Protein AF-A0ABD4EN85-F1 (afdb_monomer_lite)

Organism: NCBI:txid43659

Secondary structure (DSSP, 8-state):
-------------HHHHTS--PPPGGGHHHHHHHHHHHHHTTGGGTTT--HHHHHH-HHHHHHHHHHHHHHHHHHHHHHHHHHHSSS---HHHHHHHHHHHHHHHHHHTTT-HHHHHHH---PPPPPTTTS-HHHHHHHHHHHHHHSTT-EEEEGGGSSS--SSSEEEE-TT--EEEE----SHHHHHHHHHHHHHHHH--HHHHHHHHHHS-HHHHHHHHHHHHHHHHHHHHHHHHHHSEEE-TTT--EEE--

Sequence (254 aa):
MGKKKKVRLNKVDPNESLKLTALAPDLEETARELYEKACCGSREQWESNSLSNLKESQTSRISFFESAHEGMYAAQEFIVEKVLSNEKLTSSELILYRGISDSIAWQLIGNQLCYARRLYKGHKQPNLHECNFESAIRVATEIRKNTPGSMPLISDLTSFVQVGDILSMSAESKLNIME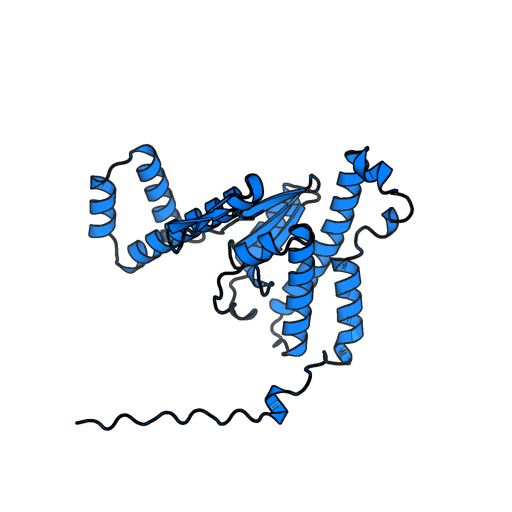LKEGSVNQKITDFLHFYSDSKCDLALKLFVKNEKPNVVKQMYRVIRQVSRLEHVKEVMITGQGSDPDTGEKNFYT

pLDDT: mean 84.78, std 13.05, range [39.75, 98.38]

Structure (mmCIF, N/CA/C/O backbone):
data_AF-A0ABD4EN85-F1
#
_entry.id   AF-A0ABD4EN85-F1
#
loop_
_atom_site.group_PDB
_atom_site.id
_atom_site.type_symbol
_atom_site.label_atom_id
_atom_site.label_alt_id
_atom_site.label_comp_id
_atom_site.label_asym_id
_atom_site.label_entity_id
_atom_site.label_seq_id
_atom_site.pdbx_PDB_ins_code
_atom_site.Cartn_x
_atom_site.Cartn_y
_atom_site.Cartn_z
_atom_site.occupancy
_atom_site.B_iso_or_equiv
_atom_site.auth_seq_id
_atom_site.auth_comp_id
_atom_site.auth_asym_id
_atom_site.auth_atom_id
_atom_site.pdbx_PDB_model_num
ATOM 1 N N . MET A 1 1 ? -38.969 -30.022 19.860 1.00 39.75 1 MET A N 1
ATOM 2 C CA . MET A 1 1 ? -37.618 -30.515 19.496 1.00 39.75 1 MET A CA 1
ATOM 3 C C . MET A 1 1 ? -37.431 -30.412 17.983 1.00 39.75 1 MET A C 1
ATOM 5 O O . MET A 1 1 ? -37.902 -31.274 17.254 1.00 39.75 1 MET A O 1
ATOM 9 N N . GLY A 1 2 ? -36.817 -29.330 17.492 1.00 39.81 2 GLY A N 1
ATOM 10 C CA . GLY A 1 2 ? -36.547 -29.141 16.061 1.00 39.81 2 GLY A CA 1
ATOM 11 C C . GLY A 1 2 ? -35.241 -29.823 15.651 1.00 39.81 2 GLY A C 1
ATOM 12 O O . GLY A 1 2 ? -34.181 -29.494 16.182 1.00 39.81 2 GLY A O 1
ATOM 13 N N . LYS A 1 3 ? -35.303 -30.790 14.728 1.00 41.78 3 LYS A N 1
ATOM 14 C CA . LYS A 1 3 ? -34.121 -31.476 14.184 1.00 41.78 3 LYS A CA 1
ATOM 15 C C . LYS A 1 3 ? -33.278 -30.484 13.370 1.00 41.78 3 LYS A C 1
ATOM 17 O O . LYS A 1 3 ? -33.712 -30.022 12.318 1.00 41.78 3 LYS A O 1
ATOM 22 N N . LYS A 1 4 ? -32.062 -30.173 13.838 1.00 43.75 4 LYS A N 1
ATOM 23 C CA . LYS A 1 4 ? -31.058 -29.414 13.073 1.00 43.75 4 LYS A CA 1
ATOM 24 C C . LYS A 1 4 ? -30.695 -30.194 11.801 1.00 43.75 4 LYS A C 1
ATOM 26 O O . LYS A 1 4 ? -30.163 -31.300 11.887 1.00 43.75 4 LYS A O 1
ATOM 31 N N . LYS A 1 5 ? -30.972 -29.623 10.622 1.00 43.97 5 LYS A N 1
ATOM 32 C CA . LYS A 1 5 ? -30.464 -30.124 9.335 1.00 43.97 5 LYS A CA 1
ATOM 33 C C . LYS A 1 5 ? -28.934 -30.017 9.343 1.00 43.97 5 LYS A C 1
ATOM 35 O O . LYS A 1 5 ? -28.398 -28.917 9.432 1.00 43.97 5 LYS A O 1
ATOM 40 N N . LYS A 1 6 ? -28.234 -31.154 9.257 1.00 46.12 6 LYS A N 1
ATOM 41 C CA . LYS A 1 6 ? -26.792 -31.193 8.974 1.00 46.12 6 LYS A CA 1
ATOM 42 C C . LYS A 1 6 ? -26.567 -30.609 7.577 1.00 46.12 6 LYS A C 1
ATOM 44 O O . LYS A 1 6 ? -27.014 -31.193 6.593 1.00 46.12 6 LYS A O 1
ATOM 49 N N . VAL A 1 7 ? -25.892 -29.465 7.504 1.00 46.19 7 VAL A N 1
ATOM 50 C CA . VAL A 1 7 ? -25.352 -28.917 6.254 1.00 46.19 7 VAL A CA 1
ATOM 51 C C . VAL A 1 7 ? -24.343 -29.940 5.726 1.00 46.19 7 VAL A C 1
ATOM 53 O O . VAL A 1 7 ? -23.376 -30.266 6.415 1.00 46.19 7 VAL A O 1
ATOM 56 N N . ARG A 1 8 ? -24.599 -30.517 4.547 1.00 46.25 8 ARG A N 1
ATOM 57 C CA . ARG A 1 8 ? -23.609 -31.342 3.844 1.00 46.25 8 ARG A CA 1
ATOM 58 C C . ARG A 1 8 ? -22.463 -30.416 3.442 1.00 46.25 8 ARG A C 1
ATOM 60 O O . ARG A 1 8 ? -22.673 -29.513 2.642 1.00 46.25 8 ARG A O 1
ATOM 67 N N . LEU A 1 9 ? -21.278 -30.638 4.005 1.00 53.69 9 LEU A N 1
ATOM 68 C CA . LEU A 1 9 ? -20.036 -30.116 3.442 1.00 53.69 9 LEU A CA 1
ATOM 69 C C . LEU A 1 9 ? -19.934 -30.663 2.014 1.00 53.69 9 LEU A C 1
ATOM 71 O O . LEU A 1 9 ? -19.932 -31.883 1.827 1.00 53.69 9 LEU A O 1
ATOM 75 N N . ASN A 1 10 ? -19.928 -29.775 1.019 1.00 54.72 10 ASN A N 1
ATOM 76 C CA . ASN A 1 10 ? -19.648 -30.161 -0.358 1.00 54.72 10 ASN A CA 1
ATOM 77 C C . ASN A 1 10 ? -18.295 -30.882 -0.367 1.00 54.72 10 ASN A C 1
ATOM 79 O O . ASN A 1 10 ? -17.315 -30.362 0.166 1.00 54.72 10 ASN A O 1
ATOM 83 N N . LYS A 1 11 ? -18.261 -32.106 -0.909 1.00 55.81 11 LYS A N 1
ATOM 84 C CA . LYS A 1 11 ? -17.008 -32.830 -1.136 1.00 55.81 11 LYS A CA 1
ATOM 85 C C . LYS A 1 11 ? -16.168 -31.970 -2.075 1.00 55.81 11 LYS A C 1
ATOM 87 O O . LYS A 1 11 ? -16.555 -31.789 -3.222 1.00 55.81 11 LYS A O 1
ATOM 92 N N . VAL A 1 12 ? -15.074 -31.416 -1.565 1.00 57.03 12 VAL A N 1
ATOM 93 C CA . VAL A 1 12 ? -14.075 -30.729 -2.384 1.00 57.03 12 VAL A CA 1
ATOM 94 C C . VAL A 1 12 ? -13.465 -31.785 -3.301 1.00 57.03 12 VAL A C 1
ATOM 96 O O . VAL A 1 12 ? -12.942 -32.779 -2.797 1.00 57.03 12 VAL A O 1
ATOM 99 N N . ASP A 1 13 ? -13.600 -31.616 -4.617 1.00 75.19 13 ASP A N 1
ATOM 100 C CA . ASP A 1 13 ? -12.936 -32.476 -5.595 1.00 75.19 13 ASP A CA 1
ATOM 101 C C . ASP A 1 13 ? -11.430 -32.165 -5.565 1.00 75.19 13 ASP A C 1
ATOM 103 O O . ASP A 1 13 ? -11.037 -31.041 -5.903 1.00 75.19 13 ASP A O 1
ATOM 107 N N . PRO A 1 14 ? -10.573 -33.123 -5.162 1.00 63.06 14 PRO A N 1
ATOM 108 C CA . PRO A 1 14 ? -9.133 -32.922 -5.134 1.00 63.06 14 PRO A CA 1
ATOM 109 C C . PRO A 1 14 ? -8.588 -32.460 -6.488 1.00 63.06 14 PRO A C 1
ATOM 111 O O . PRO A 1 14 ? -7.729 -31.588 -6.513 1.00 63.06 14 PRO A O 1
ATOM 114 N N . ASN A 1 15 ? -9.128 -32.954 -7.606 1.00 59.72 15 ASN A N 1
ATOM 115 C CA . ASN A 1 15 ? -8.655 -32.601 -8.945 1.00 59.72 15 ASN A CA 1
ATOM 116 C C . ASN A 1 15 ? -9.024 -31.174 -9.363 1.00 59.72 15 ASN A C 1
ATOM 118 O O . ASN A 1 15 ? -8.286 -30.566 -10.133 1.00 59.72 15 ASN A O 1
ATOM 122 N N . GLU A 1 16 ? -10.129 -30.616 -8.867 1.00 60.84 16 GLU A N 1
ATOM 123 C CA . GLU A 1 16 ? -10.423 -29.191 -9.061 1.00 60.84 16 GLU A CA 1
ATOM 124 C C . GLU A 1 16 ? -9.601 -28.320 -8.109 1.00 60.84 16 GLU A C 1
ATOM 126 O O . GLU A 1 16 ? -9.087 -27.285 -8.519 1.00 60.84 16 GLU A O 1
ATOM 131 N N . SER A 1 17 ? -9.418 -28.757 -6.859 1.00 51.66 17 SER A N 1
ATOM 132 C CA . SER A 1 17 ? -8.675 -27.995 -5.843 1.00 51.66 17 SER A CA 1
ATOM 133 C C . SER A 1 17 ? -7.152 -27.985 -6.035 1.00 51.66 17 SER A C 1
ATOM 135 O O . SER A 1 17 ? -6.480 -27.115 -5.488 1.00 51.66 17 SER A O 1
ATOM 137 N N . LEU A 1 18 ? -6.612 -28.947 -6.793 1.00 54.16 18 LEU A N 1
ATOM 138 C CA . LEU A 1 18 ? -5.178 -29.125 -7.052 1.00 54.16 18 LEU A CA 1
ATOM 139 C C . LEU A 1 18 ? -4.777 -28.784 -8.493 1.00 54.16 18 LEU A C 1
ATOM 141 O O . LEU A 1 18 ? -3.609 -28.947 -8.852 1.00 54.16 18 LEU A O 1
ATOM 145 N N . LYS A 1 19 ? -5.709 -28.314 -9.335 1.00 58.09 19 LYS A N 1
ATOM 146 C CA . LYS A 1 19 ? -5.330 -27.728 -10.624 1.00 58.09 19 LYS A CA 1
ATOM 147 C C . LYS A 1 19 ? -4.456 -26.513 -10.339 1.00 58.09 19 LYS A C 1
ATOM 149 O O . LYS A 1 19 ? -4.908 -25.559 -9.715 1.00 58.09 19 LYS A O 1
ATOM 154 N N . LEU A 1 20 ? -3.210 -26.559 -10.811 1.00 50.75 20 LEU A N 1
ATOM 155 C CA . LEU A 1 20 ? -2.357 -25.382 -10.911 1.00 50.75 20 LEU A CA 1
ATOM 156 C C . LEU A 1 20 ? -3.127 -24.327 -11.705 1.00 50.75 20 LEU A C 1
ATOM 158 O O . LEU A 1 20 ? -3.310 -24.459 -12.916 1.00 50.75 20 LEU A O 1
ATOM 162 N N . THR A 1 21 ? -3.611 -23.302 -11.012 1.00 58.25 21 THR A N 1
ATOM 163 C CA . THR A 1 21 ? -4.137 -22.088 -11.622 1.00 58.25 21 THR A CA 1
ATOM 164 C C . THR A 1 21 ? -2.945 -21.340 -12.202 1.00 58.25 21 THR A C 1
ATOM 166 O O . THR A 1 21 ? -2.378 -20.443 -11.584 1.00 58.25 21 THR A O 1
ATOM 169 N N . ALA A 1 22 ? -2.502 -21.767 -13.383 1.00 67.62 22 ALA A N 1
ATOM 170 C CA . ALA A 1 22 ? -1.714 -20.894 -14.230 1.00 67.62 22 ALA A CA 1
ATOM 171 C C . ALA A 1 22 ? -2.570 -19.663 -14.554 1.00 67.62 22 ALA A C 1
ATOM 173 O O . ALA A 1 22 ? -3.795 -19.770 -14.690 1.00 67.62 22 ALA A O 1
ATOM 174 N N . LEU A 1 23 ? -1.930 -18.498 -14.655 1.00 80.88 23 LEU A N 1
ATOM 175 C CA . LEU A 1 23 ? -2.597 -17.327 -15.212 1.00 80.88 23 LEU A CA 1
ATOM 176 C C . LEU A 1 23 ? -3.116 -17.674 -16.610 1.00 80.88 23 LEU A C 1
ATOM 178 O O . LEU A 1 23 ? -2.521 -18.487 -17.323 1.00 80.88 23 LEU A O 1
ATOM 182 N N . ALA A 1 24 ? -4.252 -17.086 -16.975 1.00 87.31 24 ALA A N 1
ATOM 183 C CA . ALA A 1 24 ? -4.818 -17.302 -18.295 1.00 87.31 24 ALA A CA 1
ATOM 184 C C . ALA A 1 24 ? -3.802 -16.815 -19.357 1.00 87.31 24 ALA A C 1
ATOM 186 O O . ALA A 1 24 ? -3.216 -15.749 -19.155 1.00 87.31 24 ALA A O 1
ATOM 187 N N . PRO A 1 25 ? -3.522 -17.585 -20.431 1.00 88.00 25 PRO A N 1
ATOM 188 C CA . PRO A 1 25 ? -2.450 -17.250 -21.377 1.00 88.00 25 PRO A CA 1
ATOM 189 C C . PRO A 1 25 ? -2.606 -15.877 -22.043 1.00 88.00 25 PRO A C 1
ATOM 191 O O . PRO A 1 25 ? -1.622 -15.215 -22.350 1.00 88.00 25 PRO A O 1
ATOM 194 N N . ASP A 1 26 ? -3.844 -15.430 -22.228 1.00 91.50 26 ASP A N 1
ATOM 195 C CA . ASP A 1 26 ? -4.206 -14.112 -22.748 1.00 91.50 26 ASP A CA 1
ATOM 196 C C . ASP A 1 26 ? -3.778 -12.951 -21.836 1.00 91.50 26 ASP A C 1
ATOM 198 O O . ASP A 1 26 ? -3.636 -11.827 -22.308 1.00 91.50 26 ASP A O 1
ATOM 202 N N . LEU A 1 27 ? -3.494 -13.213 -20.555 1.00 93.31 27 LEU A N 1
ATOM 203 C CA . LEU A 1 27 ? -2.982 -12.213 -19.617 1.00 93.31 27 LEU A CA 1
ATOM 204 C C . LEU A 1 27 ? -1.456 -12.082 -19.632 1.00 93.31 27 LEU A C 1
ATOM 206 O O . LEU A 1 27 ? -0.933 -11.249 -18.896 1.00 93.31 27 LEU A O 1
ATOM 210 N N . GLU A 1 28 ? -0.715 -12.879 -20.408 1.00 93.44 28 GLU A N 1
ATOM 211 C CA . GLU A 1 28 ? 0.755 -12.861 -20.364 1.00 93.44 28 GLU A CA 1
ATOM 212 C C . GLU A 1 28 ? 1.334 -11.488 -20.738 1.00 93.44 28 GLU A C 1
ATOM 214 O O . GLU A 1 28 ? 2.244 -10.992 -20.070 1.00 93.44 28 GLU A O 1
ATOM 219 N N . GLU A 1 29 ? 0.786 -10.847 -21.771 1.00 95.81 29 GLU A N 1
ATOM 220 C CA . GLU A 1 29 ? 1.222 -9.515 -22.198 1.00 95.81 29 GLU A CA 1
ATOM 221 C C . GLU A 1 29 ? 0.935 -8.465 -21.119 1.00 95.81 29 GLU A C 1
ATOM 223 O O . GLU A 1 29 ? 1.833 -7.718 -20.728 1.00 95.81 29 GLU A O 1
ATOM 228 N N . THR A 1 30 ? -0.274 -8.478 -20.552 1.00 96.19 30 THR A N 1
ATOM 229 C CA . THR A 1 30 ? -0.651 -7.599 -19.436 1.00 96.19 30 THR A CA 1
ATOM 230 C C . THR A 1 30 ? 0.217 -7.840 -18.202 1.00 96.19 30 THR A C 1
ATOM 232 O O . THR A 1 30 ? 0.638 -6.893 -17.543 1.00 96.19 30 THR A O 1
ATOM 235 N N . ALA A 1 31 ? 0.519 -9.099 -17.883 1.00 95.88 31 ALA A N 1
ATOM 236 C CA . ALA A 1 31 ? 1.374 -9.451 -16.758 1.00 95.88 31 ALA A CA 1
ATOM 237 C C . ALA A 1 31 ? 2.798 -8.921 -16.953 1.00 95.88 31 ALA A C 1
ATOM 239 O O . ALA A 1 31 ? 3.381 -8.376 -16.015 1.00 95.88 31 ALA A O 1
ATOM 240 N N . ARG A 1 32 ? 3.337 -9.032 -18.173 1.00 96.38 32 ARG A N 1
ATOM 241 C CA . ARG A 1 32 ? 4.642 -8.471 -18.529 1.00 96.38 32 ARG A CA 1
ATOM 242 C C . ARG A 1 32 ? 4.640 -6.952 -18.404 1.00 96.38 32 ARG A C 1
ATOM 244 O O . ARG A 1 32 ? 5.538 -6.410 -17.773 1.00 96.38 32 ARG A O 1
ATOM 251 N N . GLU A 1 33 ? 3.629 -6.275 -18.940 1.00 97.19 33 GLU A N 1
ATOM 252 C CA . GLU A 1 33 ? 3.530 -4.816 -18.857 1.00 97.19 33 GLU A CA 1
ATOM 253 C C . GLU A 1 33 ? 3.430 -4.327 -17.404 1.00 97.19 33 GLU A C 1
ATOM 255 O O . GLU A 1 33 ? 4.133 -3.399 -17.001 1.00 97.19 33 GLU A O 1
ATOM 260 N N . LEU A 1 34 ? 2.596 -4.971 -16.585 1.00 97.81 34 LEU A N 1
ATOM 261 C CA . LEU A 1 34 ? 2.460 -4.626 -15.172 1.00 97.81 34 LEU A CA 1
ATOM 262 C C . LEU A 1 34 ? 3.740 -4.892 -14.382 1.00 97.81 34 LEU A C 1
ATOM 264 O O . LEU A 1 34 ? 4.102 -4.079 -13.535 1.00 97.81 34 LEU A O 1
ATOM 268 N N . TYR A 1 35 ? 4.438 -5.995 -14.663 1.00 96.38 35 TYR A N 1
ATOM 269 C CA . TYR A 1 35 ? 5.740 -6.283 -14.064 1.00 96.38 35 TYR A CA 1
ATOM 270 C C . TYR A 1 35 ? 6.769 -5.204 -14.416 1.00 96.38 35 TYR A C 1
ATOM 272 O O . TYR A 1 35 ? 7.453 -4.690 -13.533 1.00 96.38 35 TYR A O 1
ATOM 280 N N . GLU A 1 36 ? 6.844 -4.832 -15.692 1.00 96.31 36 GLU A N 1
ATOM 281 C CA . GLU A 1 36 ? 7.732 -3.783 -16.189 1.00 96.31 36 GLU A CA 1
ATOM 282 C C . GLU A 1 36 ? 7.490 -2.457 -15.460 1.00 96.31 36 GLU A C 1
ATOM 284 O O . GLU A 1 36 ? 8.424 -1.856 -14.929 1.00 96.31 36 GLU A O 1
ATOM 289 N N . LYS A 1 37 ? 6.227 -2.037 -15.332 1.00 96.81 37 LYS A N 1
ATOM 290 C CA . LYS A 1 37 ? 5.873 -0.836 -14.566 1.00 96.81 37 LYS A CA 1
ATOM 291 C C . LYS A 1 37 ? 6.249 -0.980 -13.083 1.00 96.81 37 LYS A C 1
ATOM 293 O O . LYS A 1 37 ? 6.982 -0.151 -12.549 1.00 96.81 37 LYS A O 1
ATOM 298 N N . ALA A 1 38 ? 5.800 -2.048 -12.424 1.00 96.81 38 ALA A N 1
ATOM 299 C CA . ALA A 1 38 ? 5.923 -2.218 -10.974 1.00 96.81 38 ALA A CA 1
ATOM 300 C C . ALA A 1 38 ? 7.356 -2.465 -10.474 1.00 96.81 38 ALA A C 1
ATOM 302 O O . ALA A 1 38 ? 7.661 -2.156 -9.322 1.00 96.81 38 ALA A O 1
ATOM 303 N N . CYS A 1 39 ? 8.225 -3.044 -11.303 1.00 94.00 39 CYS A N 1
ATOM 304 C CA . CYS A 1 39 ? 9.555 -3.499 -10.889 1.00 94.00 39 CYS A CA 1
ATOM 305 C C . CYS A 1 39 ? 10.694 -2.808 -11.646 1.00 94.00 39 CYS A C 1
ATOM 307 O O . CYS A 1 39 ? 11.846 -2.899 -11.222 1.00 94.00 39 CYS A O 1
ATOM 309 N N . CYS A 1 40 ? 10.419 -2.162 -12.782 1.00 93.75 40 CYS A N 1
ATOM 310 C CA . CYS A 1 40 ? 11.457 -1.643 -13.675 1.00 93.75 40 CYS A CA 1
ATOM 311 C C . CYS A 1 40 ? 11.355 -0.136 -13.942 1.00 93.75 40 CYS A C 1
ATOM 313 O O . CYS A 1 40 ? 12.036 0.359 -14.837 1.00 93.75 40 CYS A O 1
ATOM 315 N N . GLY A 1 41 ? 10.590 0.617 -13.142 1.00 93.31 41 GLY A N 1
ATOM 316 C CA . GLY A 1 41 ? 10.450 2.072 -13.303 1.00 93.31 41 GLY A CA 1
ATOM 317 C C . GLY A 1 41 ? 11.776 2.850 -13.288 1.00 93.31 41 GLY A C 1
ATOM 318 O O . GLY A 1 41 ? 11.912 3.853 -13.978 1.00 93.31 41 GLY A O 1
ATOM 319 N N . SER A 1 42 ? 12.799 2.363 -12.575 1.00 93.00 42 SER A N 1
ATOM 320 C CA . SER A 1 42 ? 14.132 2.985 -12.521 1.00 93.00 42 SER A CA 1
ATOM 321 C C . SER A 1 42 ? 15.149 2.414 -13.520 1.00 93.00 42 SER A C 1
ATOM 323 O O . SER A 1 42 ? 16.345 2.671 -13.375 1.00 93.00 42 SER A O 1
ATOM 325 N N . ARG A 1 43 ? 14.713 1.639 -14.527 1.00 93.25 43 ARG A N 1
ATOM 326 C CA . ARG A 1 43 ? 15.604 0.890 -15.434 1.00 93.25 43 ARG A CA 1
ATOM 327 C C . ARG A 1 43 ? 16.684 1.734 -16.098 1.00 93.25 43 ARG A C 1
ATOM 329 O O . ARG A 1 43 ? 17.834 1.307 -16.148 1.00 93.25 43 ARG A O 1
ATOM 336 N N . GLU A 1 44 ? 16.340 2.929 -16.568 1.00 90.94 44 GLU A N 1
ATOM 337 C CA . GLU A 1 44 ? 17.288 3.844 -17.227 1.00 90.94 44 GLU A CA 1
ATOM 338 C C . GLU A 1 44 ? 18.465 4.235 -16.321 1.00 90.94 44 GLU A C 1
ATOM 340 O O . GLU A 1 44 ? 19.529 4.639 -16.787 1.00 90.94 44 GLU A O 1
ATOM 345 N N . GLN A 1 45 ? 18.289 4.088 -15.010 1.00 89.00 45 GLN A N 1
ATOM 346 C CA . GLN A 1 45 ? 19.279 4.446 -14.014 1.00 89.00 45 GLN A CA 1
ATOM 347 C C . GLN A 1 45 ? 20.115 3.257 -13.526 1.00 89.00 45 GLN A C 1
ATOM 349 O O . GLN A 1 45 ? 21.035 3.455 -12.737 1.00 89.00 45 GLN A O 1
ATOM 354 N N . TRP A 1 46 ? 19.816 2.024 -13.947 1.00 88.62 46 TRP A N 1
ATOM 355 C CA . TRP A 1 46 ? 20.502 0.828 -13.442 1.00 88.62 46 TRP A CA 1
ATOM 356 C C . TRP A 1 46 ? 21.964 0.751 -13.878 1.00 88.62 46 TRP A C 1
ATOM 358 O O . TRP A 1 46 ? 22.813 0.343 -13.091 1.00 88.62 46 TRP A O 1
ATOM 368 N N . GLU A 1 47 ? 22.270 1.160 -15.110 1.00 84.38 47 GLU A N 1
ATOM 369 C CA . GLU A 1 47 ? 23.641 1.135 -15.636 1.00 84.38 47 GLU A CA 1
ATOM 370 C C . GLU A 1 47 ? 24.494 2.291 -15.098 1.00 84.38 47 GLU A C 1
ATOM 372 O O . GLU A 1 47 ? 25.701 2.145 -14.904 1.00 84.38 47 GLU A O 1
ATOM 377 N N . SER A 1 48 ? 23.870 3.442 -14.834 1.00 77.62 48 SER A N 1
ATOM 378 C CA . SER A 1 48 ? 24.551 4.664 -14.393 1.00 77.62 48 SER A CA 1
ATOM 379 C C . SER A 1 48 ? 24.727 4.749 -12.873 1.00 77.62 48 SER A C 1
ATOM 381 O O . SER A 1 48 ? 25.655 5.408 -12.394 1.00 77.62 48 SER A O 1
ATOM 383 N N . ASN A 1 49 ? 23.891 4.056 -12.096 1.00 77.62 49 ASN A N 1
ATOM 384 C CA . ASN A 1 49 ? 24.007 4.003 -10.644 1.00 77.62 49 ASN A CA 1
ATOM 385 C C . ASN A 1 49 ? 24.734 2.742 -10.178 1.00 77.62 49 ASN A C 1
ATOM 387 O O . ASN A 1 49 ? 24.144 1.678 -9.994 1.00 77.62 49 ASN A O 1
ATOM 391 N N . SER A 1 50 ? 26.021 2.887 -9.864 1.00 80.12 50 SER A N 1
ATOM 392 C CA . SER A 1 50 ? 26.698 1.888 -9.043 1.00 80.12 50 SER A CA 1
ATOM 393 C C . SER A 1 50 ? 26.097 1.856 -7.629 1.00 80.12 50 SER A C 1
ATOM 395 O O . SER A 1 50 ? 25.639 2.865 -7.086 1.00 80.12 50 SER A O 1
ATOM 397 N N . LEU A 1 51 ? 26.171 0.696 -6.974 1.00 78.44 51 LEU A N 1
ATOM 398 C CA . LEU A 1 51 ? 25.783 0.551 -5.565 1.00 78.44 51 LEU A CA 1
ATOM 399 C C . LEU A 1 51 ? 26.534 1.523 -4.639 1.00 78.44 51 LEU A C 1
ATOM 401 O O . LEU A 1 51 ? 25.983 1.933 -3.620 1.00 78.44 51 LEU A O 1
ATOM 405 N N . SER A 1 52 ? 27.777 1.892 -4.966 1.00 79.06 52 SER A N 1
ATOM 406 C CA . SER A 1 52 ? 28.530 2.906 -4.218 1.00 79.06 52 SER A CA 1
ATOM 407 C C . SER A 1 52 ? 27.928 4.302 -4.389 1.00 79.06 52 SER A C 1
ATOM 409 O O . SER A 1 52 ? 27.701 4.980 -3.390 1.00 79.06 52 SER A O 1
ATOM 411 N N . ASN A 1 53 ? 27.552 4.686 -5.613 1.00 82.25 53 ASN A N 1
ATOM 412 C CA . ASN A 1 53 ? 26.903 5.969 -5.892 1.00 82.25 53 ASN A CA 1
ATOM 413 C C . ASN A 1 53 ? 25.577 6.101 -5.122 1.00 82.25 53 ASN A C 1
ATOM 415 O O . ASN A 1 53 ? 25.362 7.093 -4.434 1.00 82.25 53 ASN A O 1
ATOM 419 N N . LEU A 1 54 ? 24.732 5.065 -5.113 1.00 84.25 54 LEU A N 1
ATOM 420 C CA . LEU A 1 54 ? 23.491 5.077 -4.323 1.00 84.25 54 LEU A CA 1
ATOM 421 C C . LEU A 1 54 ? 23.742 5.129 -2.804 1.00 84.25 54 LEU A C 1
ATOM 423 O O . LEU A 1 54 ? 22.925 5.644 -2.043 1.00 84.25 54 LEU A O 1
ATOM 427 N N . LYS A 1 55 ? 24.861 4.600 -2.307 1.00 82.06 55 LYS A N 1
ATOM 428 C CA . LYS A 1 55 ? 25.182 4.698 -0.873 1.00 82.06 55 LYS A CA 1
ATOM 429 C C . LYS A 1 55 ? 25.634 6.102 -0.482 1.00 82.06 55 LYS A C 1
ATOM 431 O O . LYS A 1 55 ? 25.258 6.578 0.590 1.00 82.06 55 LYS A O 1
ATOM 436 N N . GLU A 1 56 ? 26.400 6.752 -1.344 1.00 85.19 56 GLU A N 1
ATOM 437 C CA . GLU A 1 56 ? 27.087 8.009 -1.042 1.00 85.19 56 GLU A CA 1
ATOM 438 C C . GLU A 1 56 ? 26.267 9.245 -1.439 1.00 85.19 56 GLU A C 1
ATOM 440 O O . GLU A 1 56 ? 26.271 10.245 -0.722 1.00 85.19 56 GLU A O 1
ATOM 445 N N . SER A 1 57 ? 25.506 9.173 -2.533 1.00 89.25 57 SER A N 1
ATOM 446 C CA . SER A 1 57 ? 24.736 10.292 -3.079 1.00 89.25 57 SER A CA 1
ATOM 447 C C . SER A 1 57 ? 23.259 10.199 -2.707 1.00 89.25 57 SER A C 1
ATOM 449 O O . SER A 1 57 ? 22.504 9.369 -3.219 1.00 89.25 57 SER A O 1
ATOM 451 N N . GLN A 1 58 ? 22.812 11.111 -1.842 1.00 89.19 58 GLN A N 1
ATOM 452 C CA . GLN A 1 58 ? 21.393 11.250 -1.515 1.00 89.19 58 GLN A CA 1
ATOM 453 C C . GLN A 1 58 ? 20.555 11.617 -2.746 1.00 89.19 58 GLN A C 1
ATOM 455 O O . GLN A 1 58 ? 19.473 11.065 -2.920 1.00 89.19 58 GLN A O 1
ATOM 460 N N . THR A 1 59 ? 21.061 12.489 -3.617 1.00 90.75 59 THR A N 1
ATOM 461 C CA . THR A 1 59 ? 20.366 12.902 -4.844 1.00 90.75 59 THR A CA 1
ATOM 462 C C . THR A 1 59 ? 20.147 11.722 -5.788 1.00 90.75 59 THR A C 1
ATOM 464 O O . THR A 1 59 ? 19.044 11.548 -6.301 1.00 90.75 59 THR A O 1
ATOM 467 N N . SER A 1 60 ? 21.164 10.867 -5.964 1.00 89.25 60 SER A N 1
ATOM 468 C CA . SER A 1 60 ? 21.055 9.666 -6.803 1.00 89.25 60 SER A CA 1
ATOM 469 C C . SER A 1 60 ? 20.018 8.691 -6.241 1.00 89.25 60 SER A C 1
ATOM 471 O O . SER A 1 60 ? 19.228 8.136 -6.999 1.00 89.25 60 SER A O 1
ATOM 473 N N . ARG A 1 61 ? 19.960 8.522 -4.908 1.00 90.31 61 ARG A N 1
ATOM 474 C CA . ARG A 1 61 ? 18.914 7.706 -4.264 1.00 90.31 61 ARG A CA 1
ATOM 475 C C . ARG A 1 61 ? 17.520 8.252 -4.500 1.00 90.31 61 ARG A C 1
ATOM 477 O O . ARG A 1 61 ? 16.639 7.485 -4.865 1.00 90.31 61 ARG A O 1
ATOM 484 N N . ILE A 1 62 ? 17.325 9.547 -4.261 1.00 92.06 62 ILE A N 1
ATOM 485 C CA . ILE A 1 62 ? 16.017 10.187 -4.412 1.00 92.06 62 ILE A CA 1
ATOM 486 C C . ILE A 1 62 ? 15.533 10.002 -5.848 1.00 92.06 62 ILE A C 1
ATOM 488 O O . ILE A 1 62 ? 14.452 9.462 -6.043 1.00 92.06 62 ILE A O 1
ATOM 492 N N . SER A 1 63 ? 16.369 10.315 -6.840 1.00 92.56 63 SER A N 1
ATOM 493 C CA . SER A 1 63 ? 16.009 10.154 -8.253 1.00 92.56 63 SER A CA 1
ATOM 494 C C . SER A 1 63 ? 15.707 8.698 -8.642 1.00 92.56 63 SER A C 1
ATOM 496 O O . SER A 1 63 ? 14.786 8.437 -9.423 1.00 92.56 63 SER A O 1
ATOM 498 N N . PHE A 1 64 ? 16.439 7.737 -8.067 1.00 93.19 64 PHE A N 1
ATOM 499 C CA . PHE A 1 64 ? 16.180 6.310 -8.261 1.00 93.19 64 PHE A CA 1
ATOM 500 C C . PHE A 1 64 ? 14.820 5.893 -7.709 1.00 93.19 64 PHE A C 1
ATOM 502 O O . PHE A 1 64 ? 14.048 5.235 -8.410 1.00 93.19 64 PHE A O 1
ATOM 509 N N . PHE A 1 65 ? 14.514 6.284 -6.470 1.00 93.56 65 PHE A N 1
ATOM 510 C CA . PHE A 1 65 ? 13.232 5.964 -5.853 1.00 93.56 65 PHE A CA 1
ATOM 511 C C . PHE A 1 65 ? 12.077 6.687 -6.531 1.00 93.56 65 PHE A C 1
ATOM 513 O O . PHE A 1 65 ? 11.054 6.058 -6.751 1.00 93.56 65 PHE A O 1
ATOM 520 N N . GLU A 1 66 ? 12.243 7.948 -6.931 1.00 94.88 66 GLU A N 1
ATOM 521 C CA . GLU A 1 66 ? 11.256 8.675 -7.735 1.00 94.88 66 GLU A CA 1
ATOM 522 C C . GLU A 1 66 ? 10.895 7.884 -8.992 1.00 94.88 66 GLU A C 1
ATOM 524 O O . GLU A 1 66 ? 9.734 7.537 -9.182 1.00 94.88 66 GLU A O 1
ATOM 529 N N . SER A 1 67 ? 11.888 7.493 -9.793 1.00 95.19 67 SER A N 1
ATOM 530 C CA . SER A 1 67 ? 11.655 6.746 -11.037 1.00 95.19 67 SER A CA 1
ATOM 531 C C . SER A 1 67 ? 10.996 5.382 -10.786 1.00 95.19 67 SER A C 1
ATOM 533 O O . SER A 1 67 ? 10.087 4.971 -11.507 1.00 95.19 67 SER A O 1
ATOM 535 N N . ALA A 1 68 ? 11.416 4.672 -9.734 1.00 96.00 68 ALA A N 1
ATOM 536 C CA . ALA A 1 68 ? 10.796 3.406 -9.348 1.00 96.00 68 ALA A CA 1
ATOM 537 C C . ALA A 1 68 ? 9.333 3.595 -8.907 1.00 96.00 68 ALA A C 1
ATOM 539 O O . ALA A 1 68 ? 8.453 2.859 -9.352 1.00 96.00 68 ALA A O 1
ATOM 540 N N . HIS A 1 69 ? 9.068 4.594 -8.065 1.00 97.25 69 HIS A N 1
ATOM 541 C CA . HIS A 1 69 ? 7.741 4.913 -7.544 1.00 97.25 69 HIS A CA 1
ATOM 542 C C . HIS A 1 69 ? 6.776 5.348 -8.647 1.00 97.25 69 HIS A C 1
ATOM 544 O O . HIS A 1 69 ? 5.612 4.962 -8.610 1.00 97.25 69 HIS A O 1
ATOM 550 N N . GLU A 1 70 ? 7.254 6.077 -9.654 1.00 96.44 70 GLU A N 1
ATOM 551 C CA . GLU A 1 70 ? 6.466 6.444 -10.832 1.00 96.44 70 GLU A CA 1
ATOM 552 C C . GLU A 1 70 ? 5.959 5.206 -11.587 1.00 96.44 70 GLU A C 1
ATOM 554 O O . GLU A 1 70 ? 4.767 5.097 -11.880 1.00 96.44 70 GLU A O 1
ATOM 559 N N . GLY A 1 71 ? 6.835 4.224 -11.826 1.00 97.38 71 GLY A N 1
ATOM 560 C CA . GLY A 1 71 ? 6.443 2.951 -12.434 1.00 97.38 71 GLY A CA 1
ATOM 561 C C . GLY A 1 71 ? 5.450 2.161 -11.572 1.00 97.38 71 GLY A C 1
ATOM 562 O O . GLY A 1 71 ? 4.425 1.685 -12.068 1.00 97.38 71 GLY A O 1
ATOM 563 N N . MET A 1 72 ? 5.705 2.065 -10.264 1.00 98.19 72 MET A N 1
ATOM 564 C CA . MET A 1 72 ? 4.800 1.402 -9.317 1.00 98.19 72 MET A CA 1
ATOM 565 C C . MET A 1 72 ? 3.414 2.057 -9.284 1.00 98.19 72 MET A C 1
ATOM 567 O O . MET A 1 72 ? 2.401 1.354 -9.262 1.00 98.19 72 MET A O 1
ATOM 571 N N . TYR A 1 73 ? 3.356 3.389 -9.312 1.00 97.44 73 TYR A N 1
ATOM 572 C CA . TYR A 1 73 ? 2.098 4.126 -9.315 1.00 97.44 73 TYR A CA 1
ATOM 573 C C . TYR A 1 73 ? 1.332 3.899 -10.617 1.00 97.44 73 TYR A C 1
ATOM 575 O O . TYR A 1 73 ? 0.146 3.591 -10.564 1.00 97.44 73 TYR A O 1
ATOM 583 N N . ALA A 1 74 ? 2.013 3.926 -11.767 1.00 97.50 74 ALA A N 1
ATOM 584 C CA . ALA A 1 74 ? 1.397 3.628 -13.058 1.00 97.50 74 ALA A CA 1
ATOM 585 C C . ALA A 1 74 ? 0.816 2.199 -13.122 1.00 97.50 74 ALA A C 1
ATOM 587 O O . ALA A 1 74 ? -0.249 1.982 -13.700 1.00 97.50 74 ALA A O 1
ATOM 588 N N . ALA A 1 75 ? 1.480 1.214 -12.502 1.00 98.31 75 ALA A N 1
ATOM 589 C CA . ALA A 1 75 ? 0.934 -0.139 -12.369 1.00 98.31 75 ALA A CA 1
ATOM 590 C C . ALA A 1 75 ? -0.336 -0.166 -11.501 1.00 98.31 75 ALA A C 1
ATOM 592 O O . ALA A 1 75 ? -1.314 -0.825 -11.854 1.00 98.31 75 ALA A O 1
ATOM 593 N N . GLN A 1 76 ? -0.343 0.565 -10.380 1.00 97.00 76 GLN A N 1
ATOM 594 C CA . GLN A 1 76 ? -1.532 0.697 -9.540 1.00 97.00 76 GLN A CA 1
ATOM 595 C C . GLN A 1 76 ? -2.681 1.397 -10.275 1.00 97.00 76 GLN A C 1
ATOM 597 O O . GLN A 1 76 ? -3.810 0.933 -10.166 1.00 97.00 76 GLN A O 1
ATOM 602 N N . GLU A 1 77 ? -2.420 2.480 -11.010 1.00 96.06 77 GLU A N 1
ATOM 603 C CA . GLU A 1 77 ? -3.448 3.202 -11.774 1.00 96.06 77 GLU A CA 1
ATOM 604 C C . GLU A 1 77 ? -4.132 2.285 -12.787 1.00 96.06 77 GLU A C 1
ATOM 606 O O . GLU A 1 77 ? -5.360 2.236 -12.827 1.00 96.06 77 GLU A O 1
ATOM 611 N N . PHE A 1 78 ? -3.355 1.477 -13.514 1.00 96.69 78 PHE A N 1
ATOM 612 C CA . PHE A 1 78 ? -3.901 0.466 -14.419 1.00 96.69 78 PHE A CA 1
ATOM 613 C C . PHE A 1 78 ? -4.817 -0.526 -13.686 1.00 96.69 78 PHE A C 1
ATOM 615 O O . PHE A 1 78 ? -5.926 -0.816 -14.136 1.00 96.69 78 PHE A O 1
ATOM 622 N N . ILE A 1 79 ? -4.370 -1.055 -12.541 1.00 95.38 79 ILE A N 1
ATOM 623 C CA . ILE A 1 79 ? -5.160 -2.009 -11.748 1.00 95.38 79 ILE A CA 1
ATOM 624 C C . ILE A 1 79 ? -6.450 -1.354 -11.251 1.00 95.38 79 ILE A C 1
ATOM 626 O O . ILE A 1 79 ? -7.519 -1.954 -11.340 1.00 95.38 79 ILE A O 1
ATOM 630 N N . VAL A 1 80 ? -6.362 -0.124 -10.748 1.00 94.06 80 VAL A N 1
ATOM 631 C CA . VAL A 1 80 ? -7.507 0.652 -10.269 1.00 94.06 80 VAL A CA 1
ATOM 632 C C . VAL A 1 80 ? -8.516 0.882 -11.390 1.00 94.06 80 VAL A C 1
ATOM 634 O O . VAL A 1 80 ? -9.704 0.660 -11.176 1.00 94.06 80 VAL A O 1
ATOM 637 N N . GLU A 1 81 ? -8.067 1.265 -12.584 1.00 93.62 81 GLU A N 1
ATOM 638 C CA . GLU A 1 81 ? -8.941 1.451 -13.745 1.00 93.62 81 GLU A CA 1
ATOM 639 C C . GLU A 1 81 ? -9.689 0.158 -14.094 1.00 93.62 81 GLU A C 1
ATOM 641 O O . GLU A 1 81 ? -10.904 0.172 -14.293 1.00 93.62 81 GLU A O 1
ATOM 646 N N . LYS A 1 82 ? -8.990 -0.984 -14.091 1.00 92.69 82 LYS A N 1
ATOM 647 C CA . LYS A 1 82 ? -9.605 -2.295 -14.339 1.00 92.69 82 LYS A CA 1
ATOM 648 C C . LYS A 1 82 ? -10.603 -2.690 -13.257 1.00 92.69 82 LYS A C 1
ATOM 650 O O . LYS A 1 82 ? -11.670 -3.204 -13.582 1.00 92.69 82 LYS A O 1
ATOM 655 N N . VAL A 1 83 ? -10.292 -2.426 -11.992 1.00 89.62 83 VAL A N 1
ATOM 656 C CA . VAL A 1 83 ? -11.184 -2.709 -10.858 1.00 89.62 83 VAL A CA 1
ATOM 657 C C . VAL A 1 83 ? -12.433 -1.824 -10.877 1.00 89.62 83 VAL A C 1
ATOM 659 O O . VAL A 1 83 ? -13.514 -2.306 -10.558 1.00 89.62 83 VAL A O 1
ATOM 662 N N . LEU A 1 84 ? -12.300 -0.553 -11.263 1.00 88.81 84 LEU A N 1
ATOM 663 C CA . LEU A 1 84 ? -13.421 0.384 -11.375 1.00 88.81 84 LEU A CA 1
ATOM 664 C C . LEU A 1 84 ? -14.236 0.216 -12.661 1.00 88.81 84 LEU A C 1
ATOM 666 O O . LEU A 1 84 ? -15.316 0.799 -12.783 1.00 88.81 84 LEU A O 1
ATOM 670 N N . SER A 1 85 ? -13.734 -0.547 -13.630 1.00 86.88 85 SER A N 1
ATOM 671 C CA . SER A 1 85 ? -14.499 -0.861 -14.829 1.00 86.88 85 SER A CA 1
ATOM 672 C C . SER A 1 85 ? -15.771 -1.639 -14.461 1.00 86.88 85 SER A C 1
ATOM 674 O O . SER A 1 85 ? -15.794 -2.434 -13.525 1.00 86.88 85 SER A O 1
ATOM 676 N N . ASN A 1 86 ? -16.852 -1.450 -15.222 1.00 73.25 86 ASN A N 1
ATOM 677 C CA . ASN A 1 86 ? -18.096 -2.211 -15.024 1.00 73.25 86 ASN A CA 1
ATOM 678 C C . ASN A 1 86 ? -17.968 -3.696 -15.438 1.00 73.25 86 ASN A C 1
ATOM 680 O O . ASN A 1 86 ? -18.967 -4.420 -15.476 1.00 73.25 86 ASN A O 1
ATOM 684 N N . GLU A 1 87 ? -16.764 -4.154 -15.786 1.00 84.62 87 GLU A N 1
ATOM 685 C CA . GLU A 1 87 ? -16.487 -5.517 -16.212 1.00 84.62 87 GLU A CA 1
ATOM 686 C C . GLU A 1 87 ? -16.112 -6.395 -15.018 1.00 84.62 87 GLU A C 1
ATOM 688 O O . GLU A 1 87 ? -15.357 -6.029 -14.115 1.00 84.62 87 GLU A O 1
ATOM 693 N N . LYS A 1 88 ? -16.651 -7.614 -15.002 1.00 84.75 88 LYS A N 1
ATOM 694 C CA . LYS A 1 88 ? -16.348 -8.560 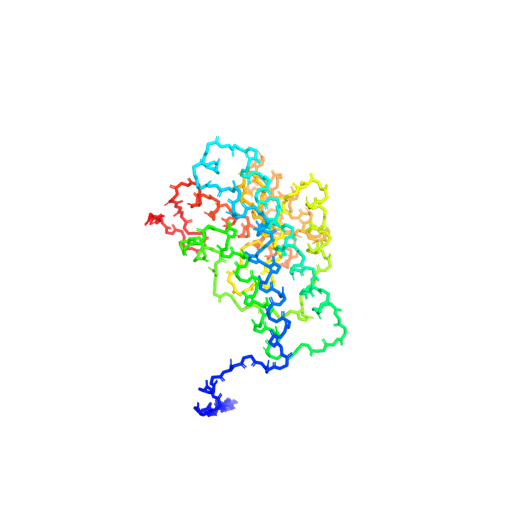-13.937 1.00 84.75 88 LYS A CA 1
ATOM 695 C C . LYS A 1 88 ? -14.962 -9.160 -14.161 1.00 84.75 88 LYS A C 1
ATOM 697 O O . LYS A 1 88 ? -14.805 -10.003 -15.039 1.00 84.75 88 LYS A O 1
ATOM 702 N N . LEU A 1 89 ? -14.022 -8.821 -13.282 1.00 88.00 89 LEU A N 1
ATOM 703 C CA . LEU A 1 89 ? -12.703 -9.454 -13.255 1.00 88.00 89 LEU A CA 1
ATOM 704 C C . LEU A 1 89 ? -12.803 -10.978 -13.091 1.00 88.00 89 LEU A C 1
ATOM 706 O O . LEU A 1 89 ? -13.506 -11.501 -12.216 1.00 88.00 89 LEU A O 1
ATOM 710 N N . THR A 1 90 ? -12.058 -11.685 -13.927 1.00 89.31 90 THR A N 1
ATOM 711 C CA . THR A 1 90 ? -11.831 -13.125 -13.855 1.00 89.31 90 THR A CA 1
ATOM 712 C C . THR A 1 90 ? -10.958 -13.485 -12.652 1.00 89.31 90 THR A C 1
ATOM 714 O O . THR A 1 90 ? -10.248 -12.657 -12.079 1.00 89.31 90 THR A O 1
ATOM 717 N N . SER A 1 91 ? -10.962 -14.760 -12.256 1.00 86.94 91 SER A N 1
ATOM 718 C CA . SER A 1 91 ? -10.080 -15.234 -11.182 1.00 86.94 91 SER A CA 1
ATOM 719 C C . SER A 1 91 ? -8.595 -15.041 -11.506 1.00 86.94 91 SER A C 1
ATOM 721 O O . SER A 1 91 ? -7.822 -14.746 -10.598 1.00 86.94 91 SER A O 1
ATOM 723 N N . SER A 1 92 ? -8.202 -15.168 -12.776 1.00 89.94 92 SER A N 1
ATOM 724 C CA . SER A 1 92 ? -6.816 -14.970 -13.210 1.00 89.94 92 SER A CA 1
ATOM 725 C C . SER A 1 92 ? -6.392 -13.504 -13.110 1.00 89.94 92 SER A C 1
ATOM 727 O O . SER A 1 92 ? -5.306 -13.231 -12.607 1.00 89.94 92 SER A O 1
ATOM 729 N N . GLU A 1 93 ? -7.258 -12.561 -13.491 1.00 92.00 93 GLU A N 1
ATOM 730 C CA . GLU A 1 93 ? -6.999 -11.123 -13.315 1.00 92.00 93 GLU A CA 1
ATOM 731 C C . GLU A 1 93 ? -6.887 -10.749 -11.838 1.00 92.00 93 GLU A C 1
ATOM 733 O O . GLU A 1 93 ? -5.954 -10.057 -11.447 1.00 92.00 93 GLU A O 1
ATOM 738 N N . LEU A 1 94 ? -7.782 -11.268 -10.988 1.00 89.94 94 LEU A N 1
ATOM 739 C CA . LEU A 1 94 ? -7.718 -11.029 -9.544 1.00 89.94 94 LEU A CA 1
ATOM 740 C C . LEU A 1 94 ? -6.395 -11.517 -8.935 1.00 89.94 94 LEU A C 1
ATOM 742 O O . LEU A 1 94 ? -5.832 -10.830 -8.082 1.00 89.94 94 LEU A O 1
ATOM 746 N N . ILE A 1 95 ? -5.905 -12.689 -9.353 1.00 90.81 95 ILE A N 1
ATOM 747 C CA . ILE A 1 95 ? -4.611 -13.226 -8.906 1.00 90.81 95 ILE A CA 1
ATOM 748 C C . ILE A 1 95 ? -3.467 -12.349 -9.418 1.00 90.81 95 ILE A C 1
ATOM 750 O O . ILE A 1 95 ? -2.590 -11.991 -8.633 1.00 90.81 95 ILE A O 1
ATOM 754 N N . LEU A 1 96 ? -3.485 -11.983 -10.703 1.00 94.19 96 LEU A N 1
ATOM 755 C CA . LEU A 1 96 ? -2.453 -11.148 -11.311 1.00 94.19 96 LEU A CA 1
ATOM 756 C C . LEU A 1 96 ? -2.359 -9.786 -10.619 1.00 94.19 96 LEU A C 1
ATOM 758 O O . LEU A 1 96 ? -1.289 -9.410 -10.150 1.00 94.19 96 LEU A O 1
ATOM 762 N N . TYR A 1 97 ? -3.472 -9.064 -10.515 1.00 95.00 97 TYR A N 1
ATOM 763 C CA . TYR A 1 97 ? -3.490 -7.710 -9.965 1.00 95.00 97 TYR A CA 1
ATOM 764 C C . TYR A 1 97 ? -3.089 -7.694 -8.493 1.00 95.00 97 TYR A C 1
ATOM 766 O O . TYR A 1 97 ? -2.241 -6.892 -8.109 1.00 95.00 97 TYR A O 1
ATOM 774 N N . ARG A 1 98 ? -3.593 -8.641 -7.687 1.00 93.50 98 ARG A N 1
ATOM 775 C CA . ARG A 1 98 ? -3.137 -8.792 -6.297 1.00 93.50 98 ARG A CA 1
ATOM 776 C C . ARG A 1 98 ? -1.651 -9.116 -6.218 1.00 93.50 98 ARG A C 1
ATOM 778 O O . ARG A 1 98 ? -0.961 -8.524 -5.400 1.00 93.50 98 ARG A O 1
ATOM 785 N N . GLY A 1 99 ? -1.146 -10.006 -7.072 1.00 95.19 99 GLY A N 1
ATOM 786 C CA . GLY A 1 99 ? 0.272 -10.368 -7.116 1.00 95.19 99 GLY A CA 1
ATOM 787 C C . GLY A 1 99 ? 1.187 -9.190 -7.467 1.00 95.19 99 GLY A C 1
ATOM 788 O O . GLY A 1 99 ? 2.245 -9.021 -6.858 1.00 95.19 99 GLY A O 1
ATOM 789 N N . ILE A 1 100 ? 0.767 -8.337 -8.405 1.00 97.88 100 ILE A N 1
ATOM 790 C CA . ILE A 1 100 ? 1.478 -7.097 -8.739 1.00 97.88 100 ILE A CA 1
ATOM 791 C C . ILE A 1 100 ? 1.453 -6.128 -7.553 1.00 97.88 100 ILE A C 1
ATOM 793 O O . ILE A 1 100 ? 2.509 -5.654 -7.137 1.00 97.88 100 ILE A O 1
ATOM 797 N N . SER A 1 101 ? 0.289 -5.885 -6.946 1.00 97.62 101 SER A N 1
ATOM 798 C CA . SER A 1 101 ? 0.180 -5.023 -5.762 1.00 97.62 101 SER A CA 1
ATOM 799 C C . SER A 1 101 ? 0.976 -5.557 -4.563 1.00 97.62 101 SER A C 1
ATOM 801 O O . SER A 1 101 ? 1.617 -4.778 -3.860 1.00 97.62 101 SER A O 1
ATOM 803 N N . ASP A 1 102 ? 1.016 -6.876 -4.361 1.00 97.38 102 ASP A N 1
ATOM 804 C CA . ASP A 1 102 ? 1.849 -7.529 -3.346 1.00 97.38 102 ASP A CA 1
ATOM 805 C C . ASP A 1 102 ? 3.341 -7.349 -3.633 1.00 97.38 102 ASP A C 1
ATOM 807 O O . ASP A 1 102 ? 4.114 -7.090 -2.713 1.00 97.38 102 ASP A O 1
ATOM 811 N N . SER A 1 103 ? 3.750 -7.438 -4.900 1.00 97.69 103 SER A N 1
ATOM 812 C CA . SER A 1 103 ? 5.142 -7.215 -5.312 1.00 97.69 103 SER A CA 1
ATOM 813 C C . SER A 1 103 ? 5.576 -5.773 -5.059 1.00 97.69 103 SER A C 1
ATOM 815 O O . SER A 1 103 ? 6.705 -5.534 -4.631 1.00 97.69 103 SER A O 1
ATOM 817 N N . ILE A 1 104 ? 4.680 -4.806 -5.270 1.00 98.38 104 ILE A N 1
ATOM 818 C CA . ILE A 1 104 ? 4.912 -3.406 -4.896 1.00 98.38 104 ILE A CA 1
ATOM 819 C C . ILE A 1 104 ? 5.048 -3.302 -3.374 1.00 98.38 104 ILE A C 1
ATOM 821 O O . ILE A 1 104 ? 6.074 -2.831 -2.890 1.00 98.38 104 ILE A O 1
ATOM 825 N N . ALA A 1 105 ? 4.069 -3.793 -2.605 1.00 97.81 105 ALA A N 1
ATOM 826 C CA . ALA A 1 105 ? 4.096 -3.735 -1.141 1.00 97.81 105 ALA A CA 1
ATOM 827 C C . ALA A 1 105 ? 5.375 -4.354 -0.557 1.00 97.81 105 ALA A C 1
ATOM 829 O O . ALA A 1 105 ? 5.977 -3.791 0.356 1.00 97.81 105 ALA A O 1
ATOM 830 N N . TRP A 1 106 ? 5.801 -5.496 -1.101 1.00 97.38 106 TRP A N 1
ATOM 831 C CA . TRP A 1 106 ? 7.006 -6.216 -0.703 1.00 97.38 106 TRP A CA 1
ATOM 832 C C . TRP A 1 106 ? 8.278 -5.385 -0.903 1.00 97.38 106 TRP A C 1
ATOM 834 O O . TRP A 1 106 ? 9.125 -5.319 -0.007 1.00 97.38 106 TRP A O 1
ATOM 844 N N . GLN A 1 107 ? 8.375 -4.686 -2.036 1.00 95.62 107 GLN A N 1
ATOM 845 C CA . GLN A 1 107 ? 9.473 -3.763 -2.314 1.00 95.62 107 GLN A CA 1
ATOM 846 C C . GLN A 1 107 ? 9.442 -2.546 -1.380 1.00 95.62 107 GLN A C 1
ATOM 848 O O . GLN A 1 107 ? 10.484 -2.176 -0.839 1.00 95.62 107 GLN A O 1
ATOM 853 N N . LEU A 1 108 ? 8.261 -1.965 -1.119 1.00 95.94 108 LEU A N 1
ATOM 854 C CA . LEU A 1 108 ? 8.120 -0.815 -0.213 1.00 95.94 108 LEU A CA 1
ATOM 855 C C . LEU A 1 108 ? 8.580 -1.139 1.213 1.00 95.94 108 LEU A C 1
ATOM 857 O O . LEU A 1 108 ? 9.150 -0.291 1.889 1.00 95.94 108 LEU A O 1
ATOM 861 N N . ILE A 1 109 ? 8.391 -2.372 1.678 1.00 93.81 109 ILE A N 1
ATOM 862 C CA . ILE A 1 109 ? 8.879 -2.803 2.997 1.00 93.81 109 ILE A CA 1
ATOM 863 C C . ILE A 1 109 ? 10.315 -3.352 2.958 1.00 93.81 109 ILE A C 1
ATOM 865 O O . ILE A 1 109 ? 10.748 -4.011 3.904 1.00 93.81 109 ILE A O 1
ATOM 869 N N . GLY A 1 110 ? 11.062 -3.118 1.875 1.00 91.88 110 GLY A N 1
ATOM 870 C CA . GLY A 1 110 ? 12.469 -3.504 1.754 1.00 91.88 110 GLY A CA 1
ATOM 871 C C . GLY A 1 110 ? 12.700 -5.016 1.744 1.00 91.88 110 GLY A C 1
ATOM 872 O O . GLY A 1 110 ? 13.734 -5.481 2.227 1.00 91.88 110 GLY A O 1
ATOM 873 N N . ASN A 1 111 ? 11.734 -5.786 1.234 1.00 93.56 111 ASN A N 1
ATOM 874 C CA . ASN A 1 111 ? 11.764 -7.249 1.177 1.00 93.56 111 ASN A CA 1
ATOM 875 C C . ASN A 1 111 ? 11.897 -7.926 2.556 1.00 93.56 111 ASN A C 1
ATOM 877 O O . ASN A 1 111 ? 12.482 -9.004 2.688 1.00 93.56 111 ASN A O 1
ATOM 881 N N . GLN A 1 112 ? 11.386 -7.281 3.608 1.00 89.69 112 GLN A N 1
ATOM 882 C CA . GLN A 1 112 ? 11.502 -7.773 4.978 1.00 89.69 112 GLN A CA 1
ATOM 883 C C . GLN A 1 112 ? 10.277 -8.601 5.381 1.00 89.69 112 GLN A C 1
ATOM 885 O O . GLN A 1 112 ? 9.187 -8.078 5.634 1.00 89.69 112 G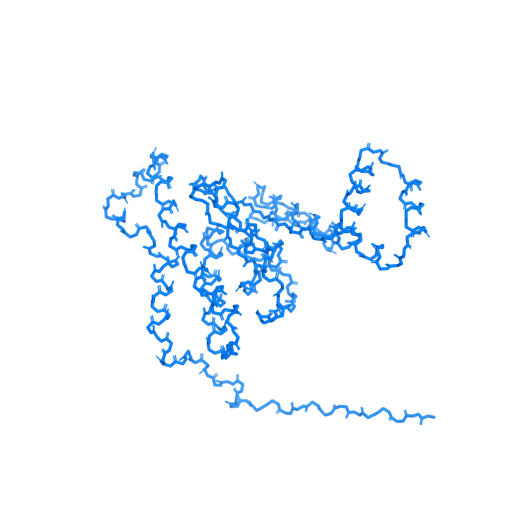LN A O 1
ATOM 890 N N . LEU A 1 113 ? 10.467 -9.918 5.528 1.00 89.81 113 LEU A N 1
ATOM 891 C CA . LEU A 1 113 ? 9.396 -10.838 5.939 1.00 89.81 113 LEU A CA 1
ATOM 892 C C . LEU A 1 113 ? 8.840 -10.487 7.322 1.00 89.81 113 LEU A C 1
ATOM 894 O O . LEU A 1 113 ? 7.649 -10.673 7.587 1.00 89.81 113 LEU A O 1
ATOM 898 N N . CYS A 1 114 ? 9.695 -9.975 8.212 1.00 85.38 114 CYS A N 1
ATOM 899 C CA . CYS A 1 114 ? 9.264 -9.530 9.525 1.00 85.38 114 CYS A CA 1
ATOM 900 C C . CYS A 1 114 ? 8.176 -8.455 9.397 1.00 85.38 114 CYS A C 1
ATOM 902 O O . CYS A 1 114 ? 7.145 -8.611 10.045 1.00 85.38 114 CYS A O 1
ATOM 904 N N . TYR A 1 115 ? 8.320 -7.473 8.504 1.00 89.69 115 TYR A N 1
ATOM 905 C CA . TYR A 1 115 ? 7.333 -6.415 8.277 1.00 89.69 115 TYR A CA 1
ATOM 906 C C . TYR A 1 115 ? 6.050 -6.934 7.622 1.00 89.69 115 TYR A C 1
ATOM 908 O O . TYR A 1 115 ? 4.961 -6.632 8.114 1.00 89.69 115 TYR A O 1
ATOM 916 N N . ALA A 1 116 ? 6.146 -7.801 6.607 1.00 92.19 116 ALA A N 1
ATOM 917 C CA . ALA A 1 116 ? 4.963 -8.394 5.969 1.00 92.19 116 ALA A CA 1
ATOM 918 C C . ALA A 1 116 ? 4.063 -9.122 6.980 1.00 92.19 116 ALA A C 1
ATOM 920 O O . ALA A 1 116 ? 2.846 -8.940 6.995 1.00 92.19 116 ALA A O 1
ATOM 921 N N . ARG A 1 117 ? 4.664 -9.882 7.906 1.00 88.88 117 ARG A N 1
ATOM 922 C CA . ARG A 1 117 ? 3.930 -10.590 8.969 1.00 88.88 117 ARG A CA 1
ATOM 923 C C . ARG A 1 117 ? 3.185 -9.661 9.932 1.00 88.88 117 ARG A C 1
ATOM 925 O O . ARG A 1 117 ? 2.253 -10.124 10.574 1.00 88.88 117 ARG A O 1
ATOM 932 N N . ARG A 1 118 ? 3.599 -8.396 10.073 1.00 87.75 118 ARG A N 1
ATOM 933 C CA . ARG A 1 118 ? 2.964 -7.422 10.985 1.00 87.75 118 ARG A CA 1
ATOM 934 C C . ARG A 1 118 ? 1.843 -6.656 10.296 1.00 87.75 118 ARG A C 1
ATOM 936 O O . ARG A 1 118 ? 0.891 -6.246 10.956 1.00 87.75 118 ARG A O 1
ATOM 943 N N . LEU A 1 119 ? 1.940 -6.515 8.978 1.00 91.56 119 LEU A N 1
ATOM 944 C CA . LEU A 1 119 ? 0.873 -5.983 8.142 1.00 91.56 119 LEU A CA 1
ATOM 945 C C . LEU A 1 119 ? -0.258 -7.003 7.936 1.00 91.56 119 LEU A C 1
ATOM 947 O O . LEU A 1 119 ? -1.396 -6.596 7.735 1.00 91.56 119 LEU A O 1
ATOM 951 N N . TYR A 1 120 ? 0.017 -8.305 8.053 1.00 92.62 120 TYR A N 1
ATOM 952 C CA . TYR A 1 120 ? -0.986 -9.362 7.931 1.00 92.62 120 TYR A CA 1
ATOM 953 C C . TYR A 1 120 ? -1.688 -9.687 9.259 1.00 92.62 120 TYR A C 1
ATOM 955 O O . TYR A 1 120 ? -1.048 -9.855 10.295 1.00 92.62 120 TYR A O 1
ATOM 963 N N . LYS A 1 121 ? -3.016 -9.846 9.226 1.00 87.81 121 LYS A N 1
ATOM 964 C CA . LYS A 1 121 ? -3.858 -10.147 10.400 1.00 87.81 121 LYS A CA 1
ATOM 965 C C . LYS A 1 121 ? -4.756 -11.375 10.232 1.00 87.81 121 LYS A C 1
ATOM 967 O O . LYS A 1 121 ? -5.534 -11.693 11.126 1.00 87.81 121 LYS A O 1
ATOM 972 N N . GLY A 1 122 ? -4.655 -12.091 9.113 1.00 85.50 122 GLY A N 1
ATOM 973 C CA . GLY A 1 122 ? -5.481 -13.274 8.860 1.00 85.50 122 GLY A CA 1
ATOM 974 C C . GLY A 1 122 ? -6.957 -12.964 8.610 1.00 85.50 122 GLY A C 1
ATOM 975 O O . GLY A 1 122 ? -7.791 -13.867 8.668 1.00 85.50 122 GLY A O 1
ATOM 976 N N . HIS A 1 123 ? -7.305 -11.703 8.343 1.00 82.88 123 HIS A N 1
ATOM 977 C CA . HIS A 1 123 ? -8.673 -11.340 7.995 1.00 82.88 123 HIS A CA 1
ATOM 978 C C . HIS A 1 123 ? -8.981 -11.730 6.549 1.00 82.88 123 HIS A C 1
ATOM 980 O O . HIS A 1 123 ? -8.096 -11.754 5.690 1.00 82.88 123 HIS A O 1
ATOM 986 N N . LYS A 1 124 ? -10.258 -12.016 6.270 1.00 81.69 124 LYS A N 1
ATOM 987 C CA . LYS A 1 124 ? -10.717 -12.217 4.896 1.00 81.69 124 LYS A CA 1
ATOM 988 C C . LYS A 1 124 ? -10.540 -10.904 4.136 1.00 81.69 124 LYS A C 1
ATOM 990 O O . LYS A 1 124 ? -11.122 -9.898 4.533 1.00 81.69 124 LYS A O 1
ATOM 995 N N . GLN A 1 125 ? -9.758 -10.948 3.062 1.00 76.19 125 GLN A N 1
ATOM 996 C CA . GLN A 1 125 ? -9.571 -9.796 2.191 1.00 76.19 125 GLN A CA 1
ATOM 997 C C . GLN A 1 125 ? -10.904 -9.378 1.562 1.00 76.19 125 GLN A C 1
ATOM 999 O O . GLN A 1 125 ? -11.712 -10.256 1.216 1.00 76.19 125 GLN A O 1
ATOM 1004 N N . PRO A 1 126 ? -11.154 -8.067 1.422 1.00 75.88 126 PRO A N 1
ATOM 1005 C CA . PRO A 1 126 ? -12.345 -7.603 0.748 1.00 75.88 126 PRO A CA 1
ATOM 1006 C C . PRO A 1 126 ? -12.275 -7.994 -0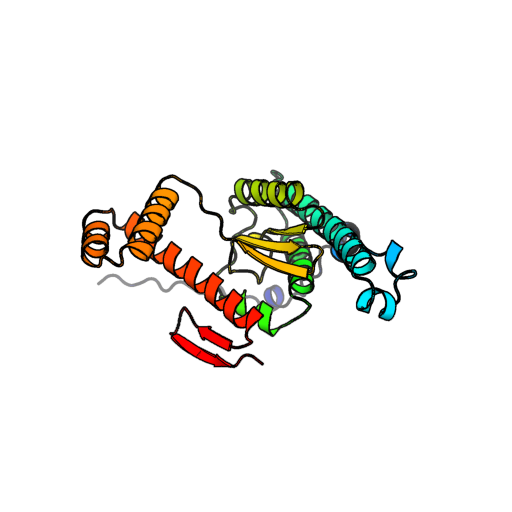.731 1.00 75.88 126 PRO A C 1
ATOM 1008 O O . PRO A 1 126 ? -11.204 -8.161 -1.322 1.00 75.88 126 PRO A O 1
ATOM 1011 N N . ASN A 1 127 ? -13.439 -8.221 -1.326 1.00 75.69 127 ASN A N 1
ATOM 1012 C CA . ASN A 1 127 ? -13.530 -8.422 -2.762 1.00 75.69 127 ASN A CA 1
ATOM 1013 C C . ASN A 1 127 ? -13.204 -7.088 -3.448 1.00 75.69 127 ASN A C 1
ATOM 1015 O O . ASN A 1 127 ? -13.749 -6.069 -3.038 1.00 75.69 127 ASN A O 1
ATOM 1019 N N . LEU A 1 128 ? -12.364 -7.091 -4.490 1.00 72.06 128 LEU A N 1
ATOM 1020 C CA . LEU A 1 128 ? -12.009 -5.859 -5.210 1.00 72.06 128 LEU A CA 1
ATOM 1021 C C . LEU A 1 128 ? -13.245 -5.178 -5.836 1.00 72.06 128 LEU A C 1
ATOM 1023 O O . LEU A 1 128 ? -13.237 -3.988 -6.079 1.00 72.06 128 LEU A O 1
ATOM 1027 N N . HIS A 1 129 ? -14.356 -5.886 -6.032 1.00 66.31 129 HIS A N 1
ATOM 1028 C CA . HIS A 1 129 ? -15.611 -5.264 -6.489 1.00 66.31 129 HIS A CA 1
ATOM 1029 C C . HIS A 1 129 ? -16.444 -4.623 -5.368 1.00 66.31 129 HIS A C 1
ATOM 1031 O O . HIS A 1 129 ? -17.421 -3.931 -5.634 1.00 66.31 129 HIS A O 1
ATOM 1037 N N . GLU A 1 130 ? -16.112 -4.892 -4.105 1.00 64.44 130 GLU A N 1
ATOM 1038 C CA . GLU A 1 130 ? -16.896 -4.482 -2.929 1.00 64.44 130 GLU A CA 1
ATOM 1039 C C . GLU A 1 130 ? -16.189 -3.401 -2.093 1.00 64.44 130 GLU A C 1
ATOM 1041 O O . GLU A 1 130 ? -16.744 -2.939 -1.092 1.00 64.44 130 GLU A O 1
ATOM 1046 N N . CYS A 1 131 ? -14.977 -2.989 -2.475 1.00 63.50 131 CYS A N 1
ATOM 1047 C CA . CYS A 1 131 ? -14.261 -1.911 -1.800 1.00 63.50 131 CYS A CA 1
ATOM 1048 C C . CYS A 1 131 ? -14.739 -0.546 -2.305 1.00 63.50 131 CYS A C 1
ATOM 1050 O O . CYS A 1 131 ? -14.866 -0.310 -3.506 1.00 63.50 131 CYS A O 1
ATOM 1052 N N . ASN A 1 132 ? -14.934 0.395 -1.382 1.00 64.88 132 ASN A N 1
ATOM 1053 C CA . ASN A 1 132 ? -15.154 1.794 -1.728 1.00 64.88 132 ASN A CA 1
ATOM 1054 C C . ASN A 1 132 ? -13.807 2.457 -2.072 1.00 64.88 132 ASN A C 1
ATOM 1056 O O . ASN A 1 132 ? -13.209 3.133 -1.238 1.00 64.88 132 ASN A O 1
ATOM 1060 N N . PHE A 1 133 ? -13.303 2.205 -3.283 1.00 78.62 133 PHE A N 1
ATOM 1061 C CA . PHE A 1 133 ? -11.987 2.674 -3.726 1.00 78.62 133 PHE A CA 1
ATOM 1062 C C . PHE A 1 133 ? -11.887 4.189 -3.899 1.00 78.62 133 PHE A C 1
ATOM 1064 O O . PHE A 1 133 ? -10.788 4.730 -3.816 1.00 78.62 133 PHE A O 1
ATOM 1071 N N . GLU A 1 134 ? -12.998 4.888 -4.133 1.00 83.62 134 GLU A N 1
ATOM 1072 C CA . GLU A 1 134 ? -12.979 6.305 -4.516 1.00 83.62 134 GLU A CA 1
ATOM 1073 C C . GLU A 1 134 ? -12.239 7.183 -3.500 1.00 83.62 134 GLU A C 1
ATOM 1075 O O . GLU A 1 134 ? -11.472 8.077 -3.866 1.00 83.62 134 GLU A O 1
ATOM 1080 N N . SER A 1 135 ? -12.429 6.907 -2.210 1.00 86.06 135 SER A N 1
ATOM 1081 C CA . SER A 1 135 ? -11.768 7.639 -1.135 1.00 86.06 135 SER A CA 1
ATOM 1082 C C . SER A 1 135 ? -10.274 7.357 -1.055 1.00 86.06 135 SER A C 1
ATOM 1084 O O . SER A 1 135 ? -9.481 8.293 -0.932 1.00 86.06 135 SER A O 1
ATOM 1086 N N . ALA A 1 136 ? -9.887 6.089 -1.188 1.00 90.56 136 ALA A N 1
ATOM 1087 C CA . ALA A 1 136 ? -8.495 5.666 -1.195 1.00 90.56 136 ALA A CA 1
ATOM 1088 C C . ALA A 1 136 ? -7.738 6.210 -2.409 1.00 90.56 136 ALA A C 1
ATOM 1090 O O . ALA A 1 136 ? -6.630 6.718 -2.251 1.00 90.56 136 ALA A O 1
ATOM 1091 N N . ILE A 1 137 ? -8.359 6.194 -3.591 1.00 92.69 137 ILE A N 1
ATOM 1092 C CA . ILE A 1 137 ? -7.796 6.764 -4.819 1.00 92.69 137 ILE A CA 1
ATOM 1093 C C . ILE A 1 137 ? -7.595 8.266 -4.655 1.00 92.69 137 ILE A C 1
ATOM 1095 O O . ILE A 1 137 ? -6.491 8.755 -4.875 1.00 92.69 137 ILE A O 1
ATOM 1099 N N . ARG A 1 138 ? -8.629 8.995 -4.209 1.00 91.94 138 ARG A N 1
ATOM 1100 C CA . ARG A 1 138 ? -8.548 10.447 -3.997 1.00 91.94 138 ARG A CA 1
ATOM 1101 C C . ARG A 1 138 ? -7.372 10.811 -3.093 1.00 91.94 138 ARG A C 1
ATOM 1103 O O . ARG A 1 138 ? -6.594 11.699 -3.434 1.00 91.94 138 ARG A O 1
ATOM 1110 N N . VAL A 1 139 ? -7.229 10.114 -1.965 1.00 92.00 139 VAL A N 1
ATOM 1111 C CA . VAL A 1 139 ? -6.138 10.375 -1.019 1.00 92.00 139 VAL A CA 1
ATOM 1112 C C . VAL A 1 139 ? -4.785 9.951 -1.592 1.00 92.00 139 VAL A C 1
ATOM 1114 O O . VAL A 1 139 ? -3.817 10.688 -1.438 1.00 92.00 139 VAL A O 1
ATOM 1117 N N . ALA A 1 140 ? -4.693 8.826 -2.307 1.00 94.31 140 ALA A N 1
ATOM 1118 C CA . ALA A 1 140 ? -3.461 8.417 -2.982 1.00 94.31 140 ALA A CA 1
ATOM 1119 C C . ALA A 1 140 ? -2.997 9.464 -4.014 1.00 94.31 140 ALA A C 1
ATOM 1121 O O . ALA A 1 140 ? -1.826 9.844 -4.030 1.00 94.31 140 ALA A O 1
ATOM 1122 N N . THR A 1 141 ? -3.908 9.994 -4.832 1.00 93.62 141 THR A N 1
ATOM 1123 C CA . THR A 1 141 ? -3.611 11.077 -5.781 1.00 93.62 141 THR A CA 1
ATOM 1124 C C . THR A 1 141 ? -3.184 12.362 -5.065 1.00 93.62 141 THR A C 1
ATOM 1126 O O . THR A 1 141 ? -2.234 13.020 -5.490 1.00 93.62 141 THR A O 1
ATOM 1129 N N . GLU A 1 142 ? -3.842 12.719 -3.960 1.00 93.44 142 GLU A N 1
ATOM 1130 C CA . GLU A 1 142 ? -3.482 13.894 -3.161 1.00 93.44 142 GLU A CA 1
ATOM 1131 C C . GLU A 1 142 ? -2.090 13.767 -2.525 1.00 93.44 142 GLU A C 1
ATOM 1133 O O . GLU A 1 142 ? -1.304 14.715 -2.584 1.00 93.44 142 GLU A O 1
ATOM 1138 N N . ILE A 1 143 ? -1.744 12.593 -1.984 1.00 93.38 143 ILE A N 1
ATOM 1139 C CA . ILE A 1 143 ? -0.405 12.307 -1.448 1.00 93.38 143 ILE A CA 1
ATOM 1140 C C . ILE A 1 143 ? 0.653 12.550 -2.525 1.00 93.38 143 ILE A C 1
ATOM 1142 O O . ILE A 1 143 ? 1.615 13.274 -2.279 1.00 93.38 143 ILE A O 1
ATOM 1146 N N . ARG A 1 144 ? 0.450 12.018 -3.734 1.00 92.38 144 ARG A N 1
ATOM 1147 C CA . ARG A 1 144 ? 1.411 12.173 -4.832 1.00 92.38 144 ARG A CA 1
ATOM 1148 C C . ARG A 1 144 ? 1.536 13.625 -5.296 1.00 92.38 144 ARG A C 1
ATOM 1150 O O . ARG A 1 144 ? 2.638 14.087 -5.578 1.00 92.38 144 ARG A O 1
ATOM 1157 N N . LYS A 1 145 ? 0.426 14.370 -5.310 1.00 91.69 145 LYS A N 1
ATOM 1158 C CA . LYS A 1 145 ? 0.420 15.806 -5.625 1.00 91.69 145 LYS A CA 1
ATOM 1159 C C . LYS A 1 145 ? 1.198 16.631 -4.594 1.00 91.69 145 LYS A C 1
ATOM 1161 O O . LYS A 1 145 ? 1.919 17.550 -4.971 1.00 91.69 145 LYS A O 1
ATOM 1166 N N . ASN A 1 146 ? 1.042 16.320 -3.308 1.00 91.12 146 ASN A N 1
ATOM 1167 C CA . ASN A 1 146 ? 1.658 17.0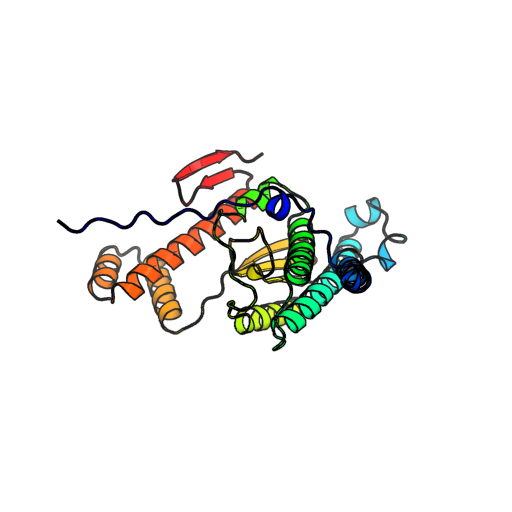72 -2.210 1.00 91.12 146 ASN A CA 1
ATOM 1168 C C . ASN A 1 146 ? 3.090 16.616 -1.898 1.00 91.12 146 ASN A C 1
ATOM 1170 O O . ASN A 1 146 ? 3.867 17.359 -1.303 1.00 91.12 146 ASN A O 1
ATOM 1174 N N . THR A 1 147 ? 3.445 15.387 -2.259 1.00 88.69 147 THR A N 1
ATOM 1175 C CA . THR A 1 147 ? 4.770 14.798 -2.058 1.00 88.69 147 THR A CA 1
ATOM 1176 C C . THR A 1 147 ? 5.193 14.104 -3.353 1.00 88.69 147 THR A C 1
ATOM 1178 O O . THR A 1 147 ? 4.996 12.891 -3.491 1.00 88.69 147 THR A O 1
ATOM 1181 N N . PRO A 1 148 ? 5.752 14.865 -4.315 1.00 85.50 148 PRO A N 1
ATOM 1182 C CA . PRO A 1 148 ? 6.310 14.301 -5.539 1.00 85.50 148 PRO A CA 1
ATOM 1183 C C . PRO A 1 148 ? 7.304 13.180 -5.222 1.00 85.50 148 PRO A C 1
ATOM 1185 O O . PRO A 1 148 ? 8.028 13.250 -4.227 1.00 85.50 148 PRO A O 1
ATOM 1188 N N . GLY A 1 149 ? 7.294 12.118 -6.028 1.00 88.06 149 GLY A N 1
ATOM 1189 C CA . GLY A 1 149 ? 8.159 10.965 -5.790 1.00 88.06 149 GLY A CA 1
ATOM 1190 C C . GLY A 1 149 ? 7.694 10.019 -4.688 1.00 88.06 149 GLY A C 1
ATOM 1191 O O . GLY A 1 149 ? 8.448 9.127 -4.304 1.00 88.06 149 GLY A O 1
ATOM 1192 N N . SER A 1 150 ? 6.494 10.202 -4.134 1.00 94.38 150 SER A N 1
ATOM 1193 C CA . SER A 1 150 ? 5.907 9.229 -3.213 1.00 94.38 150 SER A CA 1
ATOM 1194 C C . SER A 1 150 ? 5.148 8.130 -3.956 1.00 94.38 150 SER A C 1
ATOM 1196 O O . SER A 1 150 ? 4.474 8.389 -4.951 1.00 94.38 150 SER A O 1
ATOM 1198 N N . MET A 1 151 ? 5.214 6.906 -3.430 1.00 97.44 151 MET A N 1
ATOM 1199 C CA . MET A 1 151 ? 4.387 5.780 -3.859 1.00 97.44 151 MET A CA 1
ATOM 1200 C C . MET A 1 151 ? 3.334 5.471 -2.789 1.00 97.44 151 MET A C 1
ATOM 1202 O O . MET A 1 151 ? 3.645 4.768 -1.826 1.00 97.44 151 MET A O 1
ATOM 1206 N N . PRO A 1 152 ? 2.104 6.005 -2.895 1.00 97.31 152 PRO A N 1
ATOM 1207 C CA . PRO A 1 152 ? 0.967 5.555 -2.100 1.00 97.31 152 PRO A CA 1
ATOM 1208 C C . PRO A 1 152 ? 0.342 4.299 -2.724 1.00 97.31 152 PRO A C 1
ATOM 1210 O O . PRO A 1 152 ? -0.205 4.347 -3.823 1.00 97.31 152 PRO A O 1
ATOM 1213 N N . LEU A 1 153 ? 0.389 3.185 -1.998 1.00 97.62 153 LEU A N 1
ATOM 1214 C CA . LEU A 1 153 ? -0.235 1.911 -2.340 1.00 97.62 153 LEU A CA 1
ATOM 1215 C C . LEU A 1 153 ? -1.542 1.722 -1.560 1.00 97.62 153 LEU A C 1
ATOM 1217 O O . LEU A 1 153 ? -1.555 1.808 -0.332 1.00 97.62 153 LEU A O 1
ATOM 1221 N N . ILE A 1 154 ? -2.631 1.421 -2.263 1.00 95.81 154 ILE A N 1
ATOM 1222 C CA . ILE A 1 154 ? -3.928 1.095 -1.662 1.00 95.81 154 ILE A CA 1
ATOM 1223 C C . ILE A 1 154 ? -3.875 -0.338 -1.118 1.00 95.81 154 ILE A C 1
ATOM 1225 O O . ILE A 1 154 ? -3.691 -1.296 -1.869 1.00 95.81 154 ILE A O 1
ATOM 1229 N N . SER A 1 155 ? -4.059 -0.492 0.192 1.00 94.06 155 SER A N 1
ATOM 1230 C CA . SER A 1 155 ? -3.859 -1.767 0.897 1.00 94.06 155 SER A CA 1
ATOM 1231 C C . SER A 1 155 ? -4.854 -2.845 0.462 1.00 94.06 155 SER A C 1
ATOM 1233 O O . SER A 1 155 ? -4.471 -4.007 0.339 1.00 94.06 155 SER A O 1
ATOM 1235 N N . ASP A 1 156 ? -6.088 -2.457 0.126 1.00 92.00 156 ASP A N 1
ATOM 1236 C CA . ASP A 1 156 ? -7.141 -3.364 -0.357 1.00 92.00 156 ASP A CA 1
ATOM 1237 C C . ASP A 1 156 ? -6.788 -4.077 -1.676 1.00 92.00 156 ASP A C 1
ATOM 1239 O O . ASP A 1 156 ? -7.315 -5.160 -1.952 1.00 92.00 156 ASP A O 1
ATOM 1243 N N . LEU A 1 157 ? -5.870 -3.515 -2.475 1.00 93.94 157 LEU A N 1
ATOM 1244 C CA . LEU A 1 157 ? -5.357 -4.168 -3.684 1.00 93.94 157 LEU A CA 1
ATOM 1245 C C . LEU A 1 157 ? -4.415 -5.337 -3.362 1.00 93.94 157 LEU A C 1
ATOM 1247 O O . LEU A 1 157 ? -4.199 -6.210 -4.198 1.00 93.94 157 LEU A O 1
ATOM 1251 N N . THR A 1 158 ? -3.864 -5.382 -2.151 1.00 94.88 158 THR A N 1
ATOM 1252 C CA . THR A 1 158 ? -2.882 -6.384 -1.724 1.00 94.88 158 THR A CA 1
ATOM 1253 C C . THR A 1 158 ? -3.555 -7.580 -1.046 1.00 94.88 158 THR A C 1
ATOM 1255 O O . THR A 1 158 ? -4.693 -7.520 -0.570 1.00 94.88 158 THR A O 1
ATOM 1258 N N . SER A 1 159 ? -2.862 -8.714 -0.987 1.00 92.75 159 SER A N 1
ATOM 1259 C CA . SER A 1 159 ? -3.293 -9.894 -0.239 1.00 92.75 159 SER A CA 1
ATOM 1260 C C . SER A 1 159 ? -2.802 -9.904 1.209 1.00 92.75 159 SER A C 1
ATOM 1262 O O . SER A 1 159 ? -3.442 -10.555 2.044 1.00 92.75 159 SER A O 1
ATOM 1264 N N . PHE A 1 160 ? -1.733 -9.171 1.543 1.00 94.12 160 PHE A N 1
ATOM 1265 C CA . PHE A 1 160 ? -1.125 -9.238 2.876 1.00 94.12 160 PHE A CA 1
ATOM 1266 C C . PHE A 1 160 ? -1.121 -7.931 3.677 1.00 94.12 160 PHE A C 1
ATOM 1268 O O . PHE A 1 160 ? -0.977 -8.004 4.899 1.00 94.12 160 PHE A O 1
ATOM 1275 N N . VAL A 1 161 ? -1.307 -6.759 3.060 1.00 94.19 161 VAL A N 1
ATOM 1276 C CA . VAL A 1 161 ? -1.379 -5.490 3.799 1.00 94.19 161 VAL A CA 1
ATOM 1277 C C . VAL A 1 161 ? -2.795 -5.321 4.346 1.00 94.19 161 VAL A C 1
ATOM 1279 O O . VAL A 1 161 ? -3.731 -5.029 3.614 1.00 94.19 161 VAL A O 1
ATOM 1282 N N . GLN A 1 162 ? -2.964 -5.578 5.644 1.00 91.62 162 GLN A N 1
ATOM 1283 C CA . GLN A 1 162 ? -4.250 -5.550 6.362 1.00 91.62 162 GLN A CA 1
ATOM 1284 C C . GLN A 1 162 ? -4.268 -4.533 7.513 1.00 91.62 162 GLN A C 1
ATOM 1286 O O . GLN A 1 162 ? -5.178 -4.548 8.350 1.00 91.62 162 GLN A O 1
ATOM 1291 N N . VAL A 1 163 ? -3.243 -3.684 7.598 1.00 90.56 163 VAL A N 1
ATOM 1292 C CA . VAL A 1 163 ? -3.122 -2.613 8.589 1.00 90.56 163 VAL A CA 1
ATOM 1293 C C . VAL A 1 163 ? -2.983 -1.291 7.846 1.00 90.56 163 VAL A C 1
ATOM 1295 O O . VAL A 1 163 ? -2.000 -1.091 7.138 1.00 90.56 163 VAL A O 1
ATOM 1298 N N . GLY A 1 164 ? -3.948 -0.395 8.062 1.00 90.19 164 GLY A N 1
ATOM 1299 C CA . GLY A 1 164 ? -4.097 0.835 7.291 1.00 90.19 164 GLY A CA 1
ATOM 1300 C C . GLY A 1 164 ? -4.761 0.597 5.935 1.00 90.19 164 GLY A C 1
ATOM 1301 O O . GLY A 1 164 ? -4.796 -0.519 5.423 1.00 90.19 164 GLY A O 1
ATOM 1302 N N . ASP A 1 165 ? -5.281 1.675 5.365 1.00 90.81 165 ASP A N 1
ATOM 1303 C CA . ASP A 1 165 ? -5.905 1.699 4.044 1.00 90.81 165 ASP A CA 1
ATOM 1304 C C . ASP A 1 165 ? -4.887 2.094 2.963 1.00 90.81 165 ASP A C 1
ATOM 1306 O O . ASP A 1 165 ? -4.977 1.631 1.829 1.00 90.81 165 ASP A O 1
ATOM 1310 N N . ILE A 1 166 ? -3.864 2.889 3.309 1.00 94.25 166 ILE A N 1
ATOM 1311 C CA . ILE A 1 166 ? -2.770 3.279 2.406 1.00 94.25 166 ILE A CA 1
ATOM 1312 C C . ILE A 1 166 ? -1.412 2.986 3.051 1.00 94.25 166 ILE A C 1
ATOM 1314 O O . ILE A 1 166 ? -1.125 3.438 4.162 1.00 94.25 166 ILE A O 1
ATOM 1318 N N . LEU A 1 167 ? -0.553 2.290 2.308 1.00 95.88 167 LEU A N 1
ATOM 1319 C CA . LEU A 1 167 ? 0.872 2.126 2.581 1.00 95.88 167 LEU A CA 1
ATOM 1320 C C . LEU A 1 167 ? 1.648 3.062 1.652 1.00 95.88 167 LEU A C 1
ATOM 1322 O O . LEU A 1 167 ? 1.613 2.892 0.443 1.00 95.88 167 LEU A O 1
ATOM 1326 N N . SER A 1 168 ? 2.336 4.062 2.188 1.00 95.38 168 SER A N 1
ATOM 1327 C CA . SER A 1 168 ? 3.032 5.076 1.394 1.00 95.38 168 SER A CA 1
ATOM 1328 C C . SER A 1 168 ? 4.531 5.068 1.659 1.00 95.38 168 SER A C 1
ATOM 1330 O O . SER A 1 168 ? 4.955 4.926 2.802 1.00 95.38 168 SER A O 1
ATOM 1332 N N . MET A 1 169 ? 5.328 5.257 0.613 1.00 95.50 169 MET A N 1
ATOM 1333 C CA . MET A 1 169 ? 6.776 5.431 0.704 1.00 95.50 169 MET A CA 1
ATOM 1334 C C . MET A 1 169 ? 7.188 6.744 0.042 1.00 95.50 169 MET A C 1
ATOM 1336 O O . MET A 1 169 ? 6.780 7.005 -1.086 1.00 95.50 169 MET A O 1
ATOM 1340 N N . SER A 1 170 ? 8.003 7.565 0.707 1.00 93.56 170 SER A N 1
ATOM 1341 C CA . SER A 1 170 ? 8.626 8.735 0.069 1.00 93.56 170 SER A CA 1
ATOM 1342 C C . SER A 1 170 ? 9.919 8.365 -0.664 1.00 93.56 170 SER A C 1
ATOM 1344 O O . SER A 1 170 ? 10.552 7.358 -0.349 1.00 93.56 170 SER A O 1
ATOM 1346 N N . ALA A 1 171 ? 10.378 9.215 -1.586 1.00 90.19 171 ALA A N 1
ATOM 1347 C CA . ALA A 1 171 ? 11.682 9.051 -2.239 1.00 90.19 171 ALA A CA 1
ATOM 1348 C C . ALA A 1 171 ? 12.879 9.082 -1.261 1.00 90.19 171 ALA A C 1
ATOM 1350 O O . ALA A 1 171 ? 13.950 8.559 -1.555 1.00 90.19 171 ALA A O 1
ATOM 1351 N N . GLU A 1 172 ? 12.688 9.636 -0.060 1.00 87.00 172 GLU A N 1
ATOM 1352 C CA . GLU A 1 172 ? 13.654 9.576 1.047 1.00 87.00 172 GLU A CA 1
ATOM 1353 C C . GLU A 1 172 ? 13.585 8.260 1.845 1.00 87.00 172 GLU A C 1
ATOM 1355 O O . GLU A 1 172 ? 14.128 8.170 2.946 1.00 87.00 172 GLU A O 1
ATOM 1360 N N . SER A 1 173 ? 12.883 7.251 1.325 1.00 82.44 173 SER A N 1
ATOM 1361 C CA . SER A 1 173 ? 12.696 5.943 1.956 1.00 82.44 173 SER A CA 1
ATOM 1362 C C . SER A 1 173 ? 11.973 5.997 3.312 1.00 82.44 173 SER A C 1
ATOM 1364 O O . SER A 1 173 ? 12.215 5.166 4.190 1.00 82.44 173 SER A O 1
ATOM 1366 N N . LYS A 1 174 ? 11.069 6.968 3.503 1.00 86.56 174 LYS A N 1
ATOM 1367 C CA . LYS A 1 174 ? 10.218 7.038 4.701 1.00 86.56 174 LYS A CA 1
ATOM 1368 C C . LYS A 1 174 ? 8.901 6.311 4.448 1.00 86.56 174 LYS A C 1
ATOM 1370 O O . LYS A 1 174 ? 8.071 6.787 3.674 1.00 86.56 174 LYS A O 1
ATOM 1375 N N . LEU A 1 175 ? 8.715 5.186 5.137 1.00 90.12 175 LEU A N 1
ATOM 1376 C CA . LEU A 1 175 ? 7.478 4.412 5.115 1.00 90.12 175 LEU A CA 1
ATOM 1377 C C . LEU A 1 175 ? 6.425 5.051 6.029 1.00 90.12 175 LEU A C 1
ATOM 1379 O O . LEU A 1 175 ? 6.703 5.393 7.179 1.00 90.12 175 LEU A O 1
ATOM 1383 N N . ASN A 1 176 ? 5.198 5.162 5.539 1.00 90.44 176 ASN A N 1
ATOM 1384 C CA . ASN A 1 176 ? 4.047 5.632 6.289 1.00 90.44 176 ASN A CA 1
ATOM 1385 C C . ASN A 1 176 ? 2.849 4.706 6.060 1.00 90.44 176 ASN A C 1
ATOM 1387 O O . ASN A 1 176 ? 2.616 4.226 4.956 1.00 90.44 176 ASN A O 1
ATOM 1391 N N . ILE A 1 177 ? 2.067 4.484 7.111 1.00 91.50 177 ILE A N 1
ATOM 1392 C CA . ILE A 1 177 ? 0.816 3.724 7.064 1.00 91.50 177 ILE A CA 1
ATOM 1393 C C . ILE A 1 177 ? -0.287 4.691 7.473 1.00 91.50 177 ILE A C 1
ATOM 1395 O O . ILE A 1 177 ? -0.137 5.407 8.469 1.00 91.50 177 ILE A O 1
ATOM 1399 N N . MET A 1 178 ? -1.369 4.729 6.701 1.00 89.38 178 MET A N 1
ATOM 1400 C CA . MET A 1 178 ? -2.472 5.669 6.876 1.00 89.38 178 MET A CA 1
ATOM 1401 C C . MET A 1 178 ? -3.807 4.933 6.885 1.00 89.38 178 MET A C 1
ATOM 1403 O O . MET A 1 178 ? -4.050 4.054 6.066 1.00 89.38 178 MET A O 1
ATOM 1407 N N . GLU A 1 179 ? -4.677 5.315 7.813 1.00 88.38 179 GLU A N 1
ATOM 1408 C CA . GLU A 1 179 ? -6.049 4.825 7.936 1.00 88.38 179 GLU A CA 1
ATOM 1409 C C . GLU A 1 179 ? -6.995 5.979 7.587 1.00 88.38 179 GLU A C 1
ATOM 1411 O O . GLU A 1 179 ? -6.952 7.041 8.214 1.00 88.38 179 GLU A O 1
ATOM 1416 N N . LEU A 1 180 ? -7.843 5.776 6.588 1.00 86.38 180 LEU A N 1
ATOM 1417 C CA . LEU A 1 180 ? -8.792 6.752 6.086 1.00 86.38 180 LEU A CA 1
ATOM 1418 C C . LEU A 1 180 ? -10.035 6.768 6.972 1.00 86.38 180 LEU A C 1
ATOM 1420 O O . LEU A 1 180 ? -10.638 5.747 7.307 1.00 86.38 180 LEU A O 1
ATOM 1424 N N . LYS A 1 181 ? -10.441 7.969 7.377 1.00 78.56 181 LYS A N 1
ATOM 1425 C CA . LYS A 1 181 ? -11.645 8.184 8.178 1.00 78.56 181 LYS A CA 1
ATOM 1426 C C . LYS A 1 181 ? -12.666 8.927 7.339 1.00 78.56 181 LYS A C 1
ATOM 1428 O O . LYS A 1 181 ? -12.469 10.087 7.008 1.00 78.56 181 LYS A O 1
ATOM 1433 N N . GLU A 1 182 ? -13.779 8.266 7.039 1.00 70.06 182 GLU A N 1
ATOM 1434 C CA . GLU A 1 182 ? -14.896 8.889 6.325 1.00 70.06 182 GLU A CA 1
ATOM 1435 C C . GLU A 1 182 ? -16.153 8.987 7.194 1.00 70.06 182 GLU A C 1
ATOM 1437 O O . GLU A 1 182 ? -16.453 8.094 7.991 1.00 70.06 182 GLU A O 1
ATOM 1442 N N . GLY A 1 183 ? -16.908 10.072 7.020 1.00 75.62 183 GLY A N 1
ATOM 1443 C CA . GLY A 1 183 ? -18.233 10.261 7.607 1.00 75.62 183 GLY A CA 1
ATOM 1444 C C . GLY A 1 183 ? -18.265 10.987 8.957 1.00 75.62 183 GLY A C 1
ATOM 1445 O O . GLY A 1 183 ? -17.340 10.931 9.768 1.00 75.62 183 GLY A O 1
ATOM 1446 N N . SER A 1 184 ? -19.400 11.638 9.224 1.00 78.06 184 SER A N 1
ATOM 1447 C CA . SER A 1 184 ? -19.637 12.459 10.423 1.00 78.06 184 SER A CA 1
ATOM 1448 C C . SER A 1 184 ? -19.517 11.684 11.741 1.00 78.06 184 SER A C 1
ATOM 1450 O O . SER A 1 184 ? -19.128 12.246 12.762 1.00 78.06 184 SER A O 1
ATOM 1452 N N . VAL A 1 185 ? -19.803 10.378 11.726 1.00 82.81 185 VAL A N 1
ATOM 1453 C CA . VAL A 1 185 ? -19.661 9.506 12.902 1.00 82.81 185 VAL A CA 1
ATOM 1454 C C . VAL A 1 185 ? -18.190 9.266 13.247 1.00 82.81 185 VAL A C 1
ATOM 1456 O O . VAL A 1 185 ? -17.839 9.301 14.424 1.00 82.81 185 VAL A O 1
ATOM 1459 N N . ASN A 1 186 ? -17.326 9.058 12.246 1.00 80.69 186 ASN A N 1
ATOM 1460 C CA . ASN A 1 186 ? -15.890 8.911 12.484 1.00 80.69 186 ASN A CA 1
ATOM 1461 C C . ASN A 1 186 ? -15.294 10.214 13.011 1.00 80.69 186 ASN A C 1
ATOM 1463 O O . ASN A 1 186 ? -14.542 10.158 13.975 1.00 80.69 186 ASN A O 1
ATOM 1467 N N . GLN A 1 187 ? -15.685 11.366 12.453 1.00 84.00 187 GLN A N 1
ATOM 1468 C CA . GLN A 1 187 ? -15.223 12.664 12.951 1.00 84.00 187 GLN A CA 1
ATOM 1469 C C . GLN A 1 187 ? -15.580 12.851 14.428 1.00 84.00 187 GLN A C 1
ATOM 1471 O O . GLN A 1 187 ? -14.700 13.074 15.249 1.00 84.00 187 GLN A O 1
ATOM 1476 N N . LYS A 1 188 ? -16.849 12.623 14.791 1.00 88.06 188 LYS A N 1
ATOM 1477 C CA . LYS A 1 188 ? -17.314 12.692 16.183 1.00 88.06 188 LYS A CA 1
ATOM 1478 C C . LYS A 1 188 ? -16.513 11.785 17.125 1.00 88.06 188 LYS A C 1
ATOM 1480 O O . LYS A 1 188 ? -16.203 12.181 18.245 1.00 88.06 188 LYS A O 1
ATOM 1485 N N . ILE A 1 189 ? -16.225 10.553 16.699 1.00 89.25 189 ILE A N 1
ATOM 1486 C CA . ILE A 1 189 ? -15.432 9.598 17.484 1.00 89.25 189 ILE A CA 1
ATOM 1487 C C . ILE A 1 189 ? -13.999 10.106 17.648 1.00 89.25 189 ILE A C 1
ATOM 1489 O O . ILE A 1 189 ? -13.480 10.082 18.758 1.00 89.25 189 ILE A O 1
ATOM 1493 N N . THR A 1 190 ? -13.370 10.567 16.569 1.00 84.75 190 THR A N 1
ATOM 1494 C CA . THR A 1 190 ? -12.000 11.091 16.585 1.00 84.75 190 THR A CA 1
ATOM 1495 C C . THR A 1 190 ? -11.889 12.328 17.474 1.00 84.75 190 THR A C 1
ATOM 1497 O O . THR A 1 190 ? -11.015 12.364 18.336 1.00 84.75 190 THR A O 1
ATOM 1500 N N . ASP A 1 191 ? -12.814 13.284 17.357 1.00 88.19 191 ASP A N 1
ATOM 1501 C CA . ASP A 1 191 ? -12.866 14.486 18.202 1.00 88.19 191 ASP A CA 1
ATOM 1502 C C . ASP A 1 191 ? -12.989 14.116 19.684 1.00 88.19 191 ASP A C 1
ATOM 1504 O O . ASP A 1 191 ? -12.290 14.660 20.541 1.00 88.19 191 ASP A O 1
ATOM 1508 N N . PHE A 1 192 ? -13.849 13.140 19.992 1.00 91.38 192 PHE A N 1
ATOM 1509 C CA . PHE A 1 192 ? -14.000 12.640 21.352 1.00 91.38 192 PHE A CA 1
ATOM 1510 C C . PHE A 1 192 ? -12.723 11.961 21.869 1.00 91.38 192 PHE A C 1
ATOM 1512 O O . PHE A 1 192 ? -12.333 12.189 23.014 1.00 91.38 192 PHE A O 1
ATOM 1519 N N . LEU A 1 193 ? -12.057 11.143 21.047 1.00 88.12 193 LEU A N 1
ATOM 1520 C CA . LEU A 1 193 ? -10.804 10.486 21.426 1.00 88.12 193 LEU A CA 1
ATOM 1521 C C . LEU A 1 193 ? -9.668 11.496 21.640 1.00 88.12 193 LEU A C 1
ATOM 1523 O O . LEU A 1 193 ? -8.902 11.323 22.586 1.00 88.12 193 LEU A O 1
ATOM 1527 N N . HIS A 1 194 ? -9.594 12.567 20.842 1.00 86.88 194 HIS A N 1
ATOM 1528 C CA . HIS A 1 194 ? -8.668 13.680 21.080 1.00 86.88 194 HIS A CA 1
ATOM 1529 C C . HIS A 1 194 ? -8.951 14.365 22.419 1.00 86.88 194 HIS A C 1
ATOM 1531 O O . HIS A 1 194 ? -8.066 14.440 23.268 1.00 86.88 194 HIS A O 1
ATOM 1537 N N . PHE A 1 195 ? -10.206 14.757 22.663 1.00 91.69 195 PHE A N 1
ATOM 1538 C CA . PHE A 1 195 ? -10.612 15.321 23.951 1.00 91.69 195 PHE A CA 1
ATOM 1539 C C . PHE A 1 195 ? -10.265 14.392 25.127 1.00 91.69 195 PHE A C 1
ATOM 1541 O O . PHE A 1 195 ? -9.797 14.851 26.171 1.00 91.69 195 PHE A O 1
ATOM 1548 N N . TYR A 1 196 ? -10.496 13.082 24.990 1.00 89.94 196 TYR A N 1
ATOM 1549 C CA . TYR A 1 196 ? -10.176 12.114 26.039 1.00 89.94 196 TYR A CA 1
ATOM 1550 C C . TYR A 1 196 ? -8.665 11.979 26.254 1.00 89.94 196 TYR A C 1
ATOM 1552 O O . TYR A 1 196 ? -8.231 11.921 27.401 1.00 89.94 196 TYR A O 1
ATOM 1560 N N . SER A 1 197 ? -7.866 11.972 25.185 1.00 86.44 197 SER A N 1
ATOM 1561 C CA . SER A 1 197 ? -6.401 11.934 25.268 1.00 86.44 197 SER A CA 1
ATOM 1562 C C . SER A 1 197 ? -5.847 13.126 26.055 1.00 86.44 197 SER A C 1
ATOM 1564 O O . SER A 1 197 ? -4.985 12.946 26.919 1.00 86.44 197 SER A O 1
ATOM 1566 N N . ASP A 1 198 ? -6.389 14.321 25.809 1.00 88.94 198 ASP A N 1
ATOM 1567 C CA . ASP A 1 198 ? -5.948 15.557 26.461 1.00 88.94 198 ASP A CA 1
ATOM 1568 C C . ASP A 1 198 ? -6.448 15.660 27.908 1.00 88.94 198 ASP A C 1
ATOM 1570 O O . ASP A 1 198 ? -5.699 16.014 28.819 1.00 88.94 198 ASP A O 1
ATOM 1574 N N . SER A 1 199 ? -7.723 15.335 28.141 1.00 91.19 199 SER A N 1
ATOM 1575 C CA . SER A 1 199 ? -8.368 15.504 29.450 1.00 91.19 199 SER A CA 1
ATOM 1576 C C . SER A 1 199 ? -8.158 14.336 30.413 1.00 91.19 199 SER A C 1
ATOM 1578 O O . SER A 1 199 ? -8.281 14.519 31.624 1.00 91.19 199 SER A O 1
ATOM 1580 N N . LYS A 1 200 ? -7.915 13.125 29.893 1.00 91.12 200 LYS A N 1
ATOM 1581 C CA . LYS A 1 200 ? -7.892 11.846 30.630 1.00 91.12 200 LYS A CA 1
ATOM 1582 C C . LYS A 1 200 ? -9.108 11.648 31.549 1.00 91.12 200 LYS A C 1
ATOM 1584 O O . LYS A 1 200 ? -9.015 11.056 32.623 1.00 91.12 200 LYS A O 1
ATOM 1589 N N . CYS A 1 201 ? -10.268 12.173 31.149 1.00 92.56 201 CYS A N 1
ATOM 1590 C CA . CYS A 1 201 ? -11.470 12.187 31.977 1.00 92.56 201 CYS A CA 1
ATOM 1591 C C . CYS A 1 201 ? -12.293 10.899 31.817 1.00 92.56 201 CYS A C 1
ATOM 1593 O O . CYS A 1 201 ? -13.134 10.774 30.922 1.00 92.56 201 CYS A O 1
ATOM 1595 N N . ASP A 1 202 ? -12.121 9.950 32.739 1.00 92.19 202 ASP A N 1
ATOM 1596 C CA . ASP A 1 202 ? -12.868 8.682 32.739 1.00 92.19 202 ASP A CA 1
ATOM 1597 C C . ASP A 1 202 ? -14.384 8.859 32.872 1.00 92.19 202 ASP A C 1
ATOM 1599 O O . ASP A 1 202 ? -15.162 8.039 32.375 1.00 92.19 202 ASP A O 1
ATOM 1603 N N . LEU A 1 203 ? -14.832 9.932 33.530 1.00 91.44 203 LEU A N 1
ATOM 1604 C CA . LEU A 1 203 ? -16.255 10.252 33.604 1.00 91.44 203 LEU A CA 1
ATOM 1605 C C . LEU A 1 203 ? -16.812 10.593 32.216 1.00 91.44 203 LEU A C 1
ATOM 1607 O O . LEU A 1 203 ? -17.889 10.112 31.866 1.00 91.44 203 LEU A O 1
ATOM 1611 N N . ALA A 1 204 ? -16.073 11.357 31.409 1.00 89.88 204 ALA A N 1
ATOM 1612 C CA . ALA A 1 204 ? -16.486 11.695 30.051 1.00 89.88 204 ALA A CA 1
ATOM 1613 C C . ALA A 1 204 ? -16.567 10.450 29.157 1.00 89.88 204 ALA A C 1
ATOM 1615 O O . ALA A 1 204 ? -17.540 10.299 28.421 1.00 89.88 204 ALA A O 1
ATOM 1616 N N . LEU A 1 205 ? -15.622 9.510 29.288 1.00 90.81 205 LEU A N 1
ATOM 1617 C CA . LEU A 1 205 ? -15.682 8.213 28.604 1.00 90.81 205 LEU A CA 1
ATOM 1618 C C . LEU A 1 205 ? -16.920 7.405 28.996 1.00 90.81 205 LEU A C 1
ATOM 1620 O O . LEU A 1 205 ? -17.645 6.922 28.125 1.00 90.81 205 LEU A O 1
ATOM 1624 N N . LYS A 1 206 ? -17.212 7.300 30.297 1.00 91.81 206 LYS A N 1
ATOM 1625 C CA . LYS A 1 206 ? -18.415 6.607 30.785 1.00 91.81 206 LYS A CA 1
ATOM 1626 C C . LYS A 1 206 ? -19.695 7.250 30.250 1.00 91.81 206 LYS A C 1
ATOM 1628 O O . LYS A 1 206 ? -20.612 6.533 29.853 1.00 91.81 206 LYS A O 1
ATOM 1633 N N . LEU A 1 207 ? -19.761 8.582 30.225 1.00 91.88 207 LEU A N 1
ATOM 1634 C CA . LEU A 1 207 ? -20.915 9.319 29.710 1.00 91.88 207 LEU A CA 1
ATOM 1635 C C . LEU A 1 207 ? -21.079 9.144 28.198 1.00 91.88 207 LEU A C 1
ATOM 1637 O O . LEU A 1 207 ? -22.194 8.893 27.747 1.00 91.88 207 LEU A O 1
ATOM 1641 N N . PHE A 1 208 ? -19.991 9.202 27.428 1.00 90.75 208 PHE A N 1
ATOM 1642 C CA . PHE A 1 208 ? -20.019 8.960 25.986 1.00 90.75 208 PHE A CA 1
ATOM 1643 C C . PHE A 1 208 ? -20.541 7.553 25.673 1.00 90.75 208 PHE A C 1
ATOM 1645 O O . PHE A 1 208 ? -21.512 7.395 24.938 1.00 90.75 208 PHE A O 1
ATOM 1652 N N . VAL A 1 209 ? -19.973 6.522 26.310 1.00 91.62 209 VAL A N 1
ATOM 1653 C CA . VAL A 1 209 ? -20.395 5.125 26.110 1.00 91.62 209 VAL A CA 1
ATOM 1654 C C . VAL A 1 209 ? -21.858 4.901 26.503 1.00 91.62 209 VAL A C 1
ATOM 1656 O O . VAL A 1 209 ? -22.553 4.130 25.845 1.00 91.62 209 VAL A O 1
ATOM 1659 N N . LYS A 1 210 ? -22.341 5.568 27.559 1.00 92.69 210 LYS A N 1
ATOM 1660 C CA . LYS A 1 210 ? -23.724 5.432 28.036 1.00 92.69 210 LYS A CA 1
ATOM 1661 C C . LYS A 1 210 ? -24.745 6.133 27.135 1.00 92.69 210 LYS A C 1
ATOM 1663 O O . LYS A 1 210 ? -25.859 5.634 26.997 1.00 92.69 210 LYS A O 1
ATOM 1668 N N . ASN A 1 211 ? -24.392 7.289 26.577 1.00 92.56 211 ASN A N 1
ATOM 1669 C CA . ASN A 1 211 ? -25.334 8.155 25.863 1.00 92.56 211 ASN A CA 1
ATOM 1670 C C . ASN A 1 211 ? -25.368 7.900 24.348 1.00 92.56 211 ASN A C 1
ATOM 1672 O O . ASN A 1 211 ? -26.335 8.275 23.686 1.00 92.56 211 ASN A O 1
ATOM 1676 N N . GLU A 1 212 ? -24.338 7.266 23.787 1.00 92.44 212 GLU A N 1
ATOM 1677 C CA . GLU A 1 212 ? -24.273 6.959 22.360 1.00 92.44 212 GLU A CA 1
ATOM 1678 C C . GLU A 1 212 ? -24.971 5.648 21.983 1.00 92.44 212 GLU A C 1
ATOM 1680 O O . GLU A 1 212 ? -25.145 4.722 22.776 1.00 92.44 212 GLU A O 1
ATOM 1685 N N . LYS A 1 213 ? -25.339 5.537 20.703 1.00 91.62 213 LYS A N 1
ATOM 1686 C CA . LYS A 1 213 ? -25.911 4.299 20.158 1.00 91.62 213 LYS A CA 1
ATOM 1687 C C . LYS A 1 213 ? -24.867 3.167 20.192 1.00 91.62 213 LYS A C 1
ATOM 1689 O O . LYS A 1 213 ? -23.703 3.420 19.870 1.00 91.62 213 LYS A O 1
ATOM 1694 N N . PRO A 1 214 ? -25.269 1.898 20.414 1.00 89.75 214 PRO A N 1
ATOM 1695 C CA . PRO A 1 214 ? -24.343 0.758 20.447 1.00 89.75 214 PRO A CA 1
ATOM 1696 C C . PRO A 1 214 ? -23.422 0.644 19.222 1.00 89.75 214 PRO A C 1
ATOM 1698 O O . PRO A 1 214 ? -22.255 0.282 19.351 1.00 89.75 214 PRO A O 1
ATOM 1701 N N . ASN A 1 215 ? -23.918 0.998 18.031 1.00 87.81 215 ASN A N 1
ATOM 1702 C CA . ASN A 1 215 ? -23.120 0.985 16.802 1.00 87.81 215 ASN A CA 1
ATOM 1703 C C . ASN A 1 215 ? -21.984 2.021 16.821 1.00 87.81 215 ASN A C 1
ATOM 1705 O O . ASN A 1 215 ? -20.883 1.706 16.379 1.00 87.81 215 ASN A O 1
ATOM 1709 N N . VAL A 1 216 ? -22.222 3.215 17.377 1.00 87.81 216 VAL A N 1
ATOM 1710 C CA . VAL A 1 216 ? -21.210 4.280 17.506 1.00 87.81 216 VAL A CA 1
ATOM 1711 C C . VAL A 1 216 ? -20.140 3.863 18.511 1.00 87.81 216 VAL A C 1
ATOM 1713 O O . VAL A 1 216 ? -18.952 3.975 18.229 1.00 87.81 216 VAL A O 1
ATOM 1716 N N . VAL A 1 217 ? -20.542 3.276 19.642 1.00 89.38 217 VAL A N 1
ATOM 1717 C CA . VAL A 1 217 ? -19.606 2.731 20.640 1.00 89.38 217 VAL A CA 1
ATOM 1718 C C . VAL A 1 217 ? -18.755 1.605 20.041 1.00 89.38 217 VAL A C 1
ATOM 1720 O O . VAL A 1 217 ? -17.534 1.585 20.198 1.00 89.38 217 VAL A O 1
ATOM 1723 N N . LYS A 1 218 ? -19.368 0.682 19.289 1.00 88.69 218 LYS A N 1
ATOM 1724 C CA . LYS A 1 218 ? -18.645 -0.386 18.581 1.00 88.69 218 LYS A CA 1
ATOM 1725 C C . LYS A 1 218 ? -17.647 0.180 17.566 1.00 88.69 218 LYS A C 1
ATOM 1727 O O . LYS A 1 218 ? -16.544 -0.351 17.433 1.00 88.69 218 LYS A O 1
ATOM 1732 N N . GLN A 1 219 ? -18.023 1.249 16.867 1.00 85.94 219 GLN A N 1
ATOM 1733 C CA . GLN A 1 219 ? -17.152 1.953 15.933 1.00 85.94 219 GLN A CA 1
ATOM 1734 C C . GLN A 1 219 ? -16.002 2.666 16.656 1.00 85.94 219 GLN A C 1
ATOM 1736 O O . GLN A 1 219 ? -14.870 2.568 16.197 1.00 85.94 219 GLN A O 1
ATOM 1741 N N . MET A 1 220 ? -16.229 3.255 17.834 1.00 89.56 220 MET A N 1
ATOM 1742 C CA . MET A 1 220 ? -15.166 3.829 18.668 1.00 89.56 220 MET A CA 1
ATOM 1743 C C . MET A 1 220 ? -14.120 2.778 19.054 1.00 89.56 220 MET A C 1
ATOM 1745 O O . MET A 1 220 ? -12.933 2.970 18.804 1.00 89.56 220 MET A O 1
ATOM 1749 N N . TYR A 1 221 ? -14.541 1.616 19.563 1.00 88.81 221 TYR A N 1
ATOM 1750 C CA . TYR A 1 221 ? -13.610 0.519 19.860 1.00 88.81 221 TYR A CA 1
ATOM 1751 C C . TYR A 1 221 ? -12.907 -0.036 18.613 1.00 88.81 221 TYR A C 1
ATOM 1753 O O . TYR A 1 221 ? -11.804 -0.578 18.703 1.00 88.81 221 TYR A O 1
ATOM 1761 N N . ARG A 1 222 ? -13.527 0.060 17.431 1.00 84.56 222 ARG A N 1
ATOM 1762 C CA . ARG A 1 222 ? -12.852 -0.249 16.163 1.00 84.56 222 ARG A CA 1
ATOM 1763 C C . ARG A 1 222 ? -11.748 0.772 15.873 1.00 84.56 222 ARG A C 1
ATOM 1765 O O . ARG A 1 222 ? -10.640 0.338 15.585 1.00 84.56 222 ARG A O 1
ATOM 1772 N N . VAL A 1 223 ? -12.025 2.070 16.008 1.00 84.75 223 VAL A N 1
ATOM 1773 C CA . VAL A 1 223 ? -11.039 3.142 15.790 1.00 84.75 223 VAL A CA 1
ATOM 1774 C C . VAL A 1 223 ? -9.852 3.002 16.744 1.00 84.75 223 VAL A C 1
ATOM 1776 O O . VAL A 1 223 ? -8.719 2.999 16.278 1.00 84.75 223 VAL A O 1
ATOM 1779 N N . ILE A 1 224 ? -10.096 2.779 18.040 1.00 85.12 224 ILE A N 1
ATOM 1780 C CA . ILE A 1 224 ? -9.028 2.573 19.038 1.00 85.12 224 ILE A CA 1
ATOM 1781 C C . ILE A 1 224 ? -8.110 1.411 18.631 1.00 85.12 224 ILE A C 1
ATOM 1783 O O . ILE A 1 224 ? -6.890 1.550 18.636 1.00 85.12 224 ILE A O 1
ATOM 1787 N N . ARG A 1 225 ? -8.682 0.270 18.221 1.00 85.06 225 ARG A N 1
ATOM 1788 C CA . ARG A 1 225 ? -7.887 -0.882 17.765 1.00 85.06 225 ARG A CA 1
ATOM 1789 C C . ARG A 1 225 ? -7.097 -0.587 16.496 1.00 85.06 225 ARG A C 1
ATOM 1791 O O . ARG A 1 225 ? -5.974 -1.053 16.374 1.00 85.06 225 ARG A O 1
ATOM 1798 N N . GLN A 1 226 ? -7.668 0.156 15.551 1.00 83.62 226 GLN A N 1
ATOM 1799 C CA . GLN A 1 226 ? -6.965 0.543 14.324 1.00 83.62 226 GLN A CA 1
ATOM 1800 C C . GLN A 1 226 ? -5.755 1.434 14.633 1.00 83.62 226 GLN A C 1
ATOM 1802 O O . GLN A 1 226 ? -4.668 1.154 14.135 1.00 83.62 226 GLN A O 1
ATOM 1807 N N . VAL A 1 227 ? -5.916 2.429 15.512 1.00 83.69 227 VAL A N 1
ATOM 1808 C CA . VAL A 1 227 ? -4.815 3.295 15.968 1.00 83.69 227 VAL A CA 1
ATOM 1809 C C . VAL A 1 227 ? -3.736 2.475 16.672 1.00 83.69 227 VAL A C 1
ATOM 1811 O O . VAL A 1 227 ? -2.582 2.513 16.262 1.00 83.69 227 VAL A O 1
ATOM 1814 N N . SER A 1 228 ? -4.118 1.648 17.648 1.00 83.56 228 SER A N 1
ATOM 1815 C CA . SER A 1 228 ? -3.171 0.813 18.397 1.00 83.56 228 SER A CA 1
ATOM 1816 C C . SER A 1 228 ? -2.396 -0.164 17.498 1.00 83.56 228 SER A C 1
ATOM 1818 O O . SER A 1 228 ? -1.200 -0.373 17.687 1.00 83.56 228 SER A O 1
ATOM 1820 N N . ARG A 1 229 ? -3.039 -0.729 16.466 1.00 84.06 229 ARG A N 1
ATOM 1821 C CA . ARG A 1 229 ? -2.360 -1.576 15.469 1.00 84.06 229 ARG A CA 1
ATOM 1822 C C . ARG A 1 229 ? -1.333 -0.806 14.662 1.00 84.06 229 ARG A C 1
ATOM 1824 O O . ARG A 1 229 ? -0.233 -1.304 14.448 1.00 84.06 229 ARG A O 1
ATOM 1831 N N . LEU A 1 230 ? -1.697 0.385 14.214 1.00 84.69 230 LEU A N 1
ATOM 1832 C CA . LEU A 1 230 ? -0.822 1.242 13.431 1.00 84.69 230 LEU A CA 1
ATOM 1833 C C . LEU A 1 230 ? 0.391 1.700 14.251 1.00 84.69 230 LEU A C 1
ATOM 1835 O O . LEU A 1 230 ? 1.513 1.654 13.754 1.00 84.69 230 LEU A O 1
ATOM 1839 N N . GLU A 1 231 ? 0.181 2.068 15.514 1.00 83.25 231 GLU A N 1
ATOM 1840 C CA . GLU A 1 231 ? 1.250 2.391 16.466 1.00 83.25 231 GLU A CA 1
ATOM 1841 C C . GLU A 1 231 ? 2.175 1.199 16.707 1.00 83.25 231 GLU A C 1
ATOM 1843 O O . GLU A 1 231 ? 3.388 1.356 16.620 1.00 83.25 231 GLU A O 1
ATOM 1848 N N . HIS A 1 232 ? 1.622 0.001 16.915 1.00 83.06 232 HIS A N 1
ATOM 1849 C CA . HIS A 1 232 ? 2.422 -1.208 17.095 1.00 83.06 232 HIS A CA 1
ATOM 1850 C C . HIS A 1 232 ? 3.309 -1.511 15.881 1.00 83.06 232 HIS A C 1
ATOM 1852 O O . HIS A 1 232 ? 4.501 -1.769 16.032 1.00 83.06 232 HIS A O 1
ATOM 1858 N N . VAL A 1 233 ? 2.754 -1.468 14.663 1.00 83.81 233 VAL A N 1
ATOM 1859 C CA . VAL A 1 233 ? 3.548 -1.712 13.446 1.00 83.81 233 VAL A CA 1
ATOM 1860 C C . VAL A 1 233 ? 4.667 -0.675 13.321 1.00 83.81 233 VAL A C 1
ATOM 1862 O O . VAL A 1 233 ? 5.804 -1.046 13.032 1.00 83.81 233 VAL A O 1
ATOM 1865 N N . LYS A 1 234 ? 4.375 0.602 13.603 1.00 83.44 234 LYS A N 1
ATOM 1866 C CA . LYS A 1 234 ? 5.380 1.676 13.610 1.00 83.44 234 LYS A CA 1
ATOM 1867 C C . LYS A 1 234 ? 6.465 1.443 14.662 1.00 83.44 234 LYS A C 1
ATOM 1869 O O . LYS A 1 234 ? 7.643 1.563 14.340 1.00 83.44 234 LYS A O 1
ATOM 1874 N N . GLU A 1 235 ? 6.093 1.080 15.887 1.00 83.56 235 GLU A N 1
ATOM 1875 C CA . GLU A 1 235 ? 7.032 0.779 16.974 1.00 83.56 235 GLU A CA 1
ATOM 1876 C C . GLU A 1 235 ? 7.985 -0.354 16.578 1.00 83.56 235 GLU A C 1
ATOM 1878 O O . GLU A 1 235 ? 9.202 -0.193 16.678 1.00 83.56 235 GLU A O 1
ATOM 1883 N N . VAL A 1 236 ? 7.451 -1.457 16.045 1.00 83.31 236 VAL A N 1
ATOM 1884 C CA . VAL A 1 236 ? 8.248 -2.613 15.611 1.00 83.3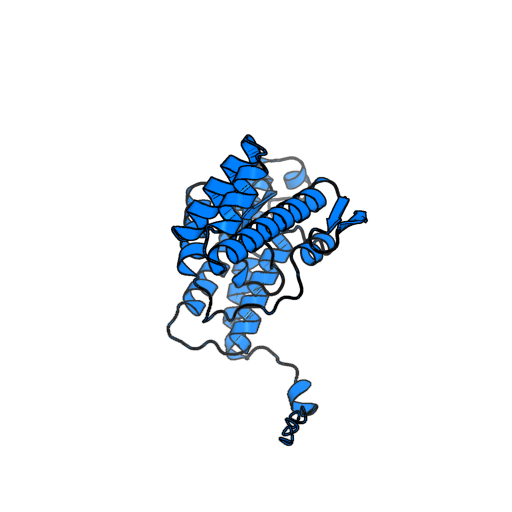1 236 VAL A CA 1
ATOM 1885 C C . VAL A 1 236 ? 9.183 -2.246 14.461 1.00 83.31 236 VAL A C 1
ATOM 1887 O O . VAL A 1 236 ? 10.342 -2.648 14.476 1.00 83.31 236 VAL A O 1
ATOM 1890 N N . MET A 1 237 ? 8.715 -1.467 13.485 1.00 81.56 237 MET A N 1
ATOM 1891 C CA . MET A 1 237 ? 9.544 -1.028 12.356 1.00 81.56 237 MET A CA 1
ATOM 1892 C C . MET A 1 237 ? 10.679 -0.085 12.772 1.00 81.56 237 MET A C 1
ATOM 1894 O O . MET A 1 237 ? 11.731 -0.093 12.143 1.00 81.56 237 MET A O 1
ATOM 1898 N N . ILE A 1 238 ? 10.482 0.719 13.821 1.00 81.44 238 ILE A N 1
ATOM 1899 C CA . ILE A 1 238 ? 11.491 1.672 14.310 1.00 81.44 238 ILE A CA 1
ATOM 1900 C C . ILE A 1 238 ? 12.469 1.003 15.282 1.00 81.44 238 ILE A C 1
ATOM 1902 O O . ILE A 1 238 ? 13.667 1.270 15.237 1.00 81.44 238 ILE A O 1
ATOM 1906 N N . THR A 1 239 ? 11.963 0.170 16.191 1.00 80.94 239 THR A N 1
ATOM 1907 C CA . THR A 1 239 ? 12.722 -0.311 17.359 1.00 80.94 239 THR A CA 1
ATOM 1908 C C . THR A 1 239 ? 13.105 -1.788 17.285 1.00 80.94 239 THR A C 1
ATOM 1910 O O . THR A 1 239 ? 13.939 -2.239 18.070 1.00 80.94 239 THR A O 1
ATOM 1913 N N . GLY A 1 240 ? 12.488 -2.564 16.387 1.00 76.12 240 GLY A N 1
ATOM 1914 C CA . GLY A 1 240 ? 12.587 -4.028 16.380 1.00 76.12 240 GLY A CA 1
ATOM 1915 C C . GLY A 1 240 ? 11.877 -4.700 17.566 1.00 76.12 240 GLY A C 1
ATOM 1916 O O . GLY A 1 240 ? 12.067 -5.891 17.811 1.00 76.12 240 GLY A O 1
ATOM 1917 N N . GLN A 1 241 ? 11.077 -3.957 18.337 1.00 75.06 241 GLN A N 1
ATOM 1918 C CA . GLN A 1 241 ? 10.383 -4.430 19.537 1.00 75.06 241 GLN A CA 1
ATOM 1919 C C . GLN A 1 241 ? 8.930 -3.950 19.531 1.00 75.06 241 GLN A C 1
ATOM 1921 O O . GLN A 1 241 ? 8.598 -2.953 18.898 1.00 75.06 241 GLN A O 1
ATOM 1926 N N . GLY A 1 242 ? 8.044 -4.667 20.220 1.00 69.06 242 GLY A N 1
ATOM 1927 C CA . GLY A 1 242 ? 6.678 -4.190 20.421 1.00 69.06 242 GLY A CA 1
ATOM 1928 C C . GLY A 1 242 ? 5.800 -5.176 21.181 1.00 69.06 242 GLY A C 1
ATOM 1929 O O . GLY A 1 242 ? 6.091 -6.373 21.251 1.00 69.06 242 GLY A O 1
ATOM 1930 N N . SER A 1 243 ? 4.699 -4.667 21.735 1.00 70.19 243 SER A N 1
ATOM 1931 C CA . SER A 1 243 ? 3.667 -5.488 22.392 1.00 70.19 243 SER A CA 1
ATOM 1932 C C . SER A 1 243 ? 2.482 -5.693 21.452 1.00 70.19 243 SER A C 1
ATOM 1934 O O . SER A 1 243 ? 1.950 -4.705 20.952 1.00 70.19 243 SER A O 1
ATOM 1936 N N . ASP A 1 244 ? 2.080 -6.939 21.188 1.00 67.19 244 ASP A N 1
ATOM 1937 C CA . ASP A 1 244 ? 0.969 -7.228 20.271 1.00 67.19 244 ASP A CA 1
ATOM 1938 C C . ASP A 1 244 ? -0.325 -6.534 20.761 1.00 67.19 244 ASP A C 1
ATOM 1940 O O . ASP A 1 244 ? -0.716 -6.713 21.915 1.00 67.19 244 ASP A O 1
ATOM 1944 N N . PRO A 1 245 ? -1.004 -5.728 19.925 1.00 65.88 245 PRO A N 1
ATOM 1945 C CA . PRO A 1 245 ? -2.157 -4.925 20.336 1.00 65.88 245 PRO A CA 1
ATOM 1946 C C . PRO A 1 245 ? -3.448 -5.743 20.492 1.00 65.88 245 PRO A C 1
ATOM 1948 O O . PRO A 1 245 ? -4.416 -5.261 21.080 1.00 65.88 245 PRO A O 1
ATOM 1951 N N . ASP A 1 246 ? -3.494 -6.958 19.943 1.00 68.25 246 ASP A N 1
ATOM 1952 C CA . ASP A 1 246 ? -4.630 -7.868 20.030 1.00 68.25 246 ASP A CA 1
ATOM 1953 C C . ASP A 1 246 ? -4.470 -8.853 21.221 1.00 68.25 246 ASP A C 1
ATOM 1955 O O . ASP A 1 246 ? -5.483 -9.249 21.802 1.00 68.25 246 ASP A O 1
ATOM 1959 N N . THR A 1 247 ? -3.237 -9.213 21.629 1.00 70.88 247 THR A N 1
ATOM 1960 C CA . THR A 1 247 ? -2.972 -10.166 22.742 1.00 70.88 247 THR A CA 1
ATOM 1961 C C . THR A 1 247 ? -2.290 -9.574 23.983 1.00 70.88 247 THR A C 1
ATOM 1963 O O . THR A 1 247 ? -2.414 -10.136 25.070 1.00 70.88 247 THR A O 1
ATOM 1966 N N . GLY A 1 248 ? -1.591 -8.445 23.859 1.00 64.19 248 GLY A N 1
ATOM 1967 C CA . GLY A 1 248 ? -0.824 -7.805 24.933 1.00 64.19 248 GLY A CA 1
ATOM 1968 C C . GLY A 1 248 ? 0.560 -8.414 25.199 1.00 64.19 248 GLY A C 1
ATOM 1969 O O . GLY A 1 248 ? 1.241 -7.988 26.133 1.00 64.19 248 GLY A O 1
ATOM 1970 N N . GLU A 1 249 ? 1.000 -9.400 24.412 1.00 70.69 249 GLU A N 1
ATOM 1971 C CA . GLU A 1 249 ? 2.291 -10.071 24.609 1.00 70.69 249 GLU A CA 1
ATOM 1972 C C . GLU A 1 249 ? 3.470 -9.234 24.087 1.00 70.69 249 GLU A C 1
ATOM 1974 O O . GLU A 1 249 ? 3.454 -8.748 22.954 1.00 70.69 249 GLU A O 1
ATOM 1979 N N . LYS A 1 250 ? 4.522 -9.092 24.907 1.00 63.59 250 LYS A N 1
ATOM 1980 C CA . LYS A 1 250 ? 5.794 -8.467 24.513 1.00 63.59 250 LYS A CA 1
ATOM 1981 C C . LYS A 1 250 ? 6.642 -9.440 23.715 1.00 63.59 250 LYS A C 1
ATOM 1983 O O . LYS A 1 250 ? 6.948 -10.525 24.200 1.00 63.59 250 LYS A O 1
ATOM 1988 N N . ASN A 1 251 ? 7.114 -8.999 22.558 1.00 62.94 251 ASN A N 1
ATOM 1989 C CA . ASN A 1 251 ? 7.947 -9.809 21.685 1.00 62.94 251 ASN A CA 1
ATOM 1990 C C . ASN A 1 251 ? 9.135 -8.993 21.158 1.00 62.94 251 ASN A C 1
ATOM 1992 O O . ASN A 1 251 ? 9.028 -7.794 20.885 1.00 62.94 251 ASN A O 1
ATOM 1996 N N . PHE A 1 252 ? 10.267 -9.677 20.995 1.00 58.00 252 PHE A N 1
ATOM 1997 C CA . PHE A 1 252 ? 11.447 -9.161 20.309 1.00 58.00 252 PHE A CA 1
ATOM 1998 C C . PHE A 1 252 ? 11.412 -9.643 18.862 1.00 58.00 252 PHE A C 1
ATOM 2000 O O . PHE A 1 252 ? 11.185 -10.825 18.597 1.00 58.00 252 PHE A O 1
ATOM 2007 N N . TYR A 1 253 ? 11.599 -8.719 17.928 1.00 62.22 253 TYR A N 1
ATOM 2008 C CA . TYR A 1 253 ? 11.434 -8.952 16.501 1.00 62.22 253 TYR A CA 1
ATOM 2009 C C . TYR A 1 253 ? 12.710 -8.529 15.764 1.00 62.22 253 TYR A C 1
ATOM 2011 O O . TYR A 1 253 ? 12.680 -7.639 14.919 1.00 62.22 253 TYR A O 1
ATOM 2019 N N . THR A 1 254 ? 13.829 -9.153 16.137 1.00 52.94 254 THR A N 1
ATOM 2020 C CA . THR A 1 254 ? 15.094 -9.127 15.383 1.00 52.94 254 THR A CA 1
ATOM 2021 C C . THR A 1 254 ? 15.122 -10.248 14.361 1.00 52.94 254 THR A C 1
ATOM 2023 O O . THR A 1 254 ? 14.859 -11.399 14.785 1.00 52.94 254 THR A O 1
#

Radius of gyration: 21.89 Å; chains: 1; bounding box: 66×50×56 Å

Foldseek 3Di:
DDDDDDDDDPPDDCVVVPPPPDQDPVCPVVLVLLCCLQPPQLVVCPVVDDPVCCVPDLVSLLVSLLSNLRSNQVSVVVLLVVLPDPDDDDPSSLCSQQVSLQSNVCVLLVVDPLLLQLQADPDDQDDSNPDPCPQVVVVQVVCCVVAPSKRWRQQSSYPRRNAARTWMAHSSSDTDGHHDADDPLSVVLVVLVVVCVVVVDVVSVVVCCVPDDPVSVVVSVVVVLSVQSRVQSVCCSVPQWGADSVPRHTDRRD